Protein AF-X1GB72-F1 (afdb_monomer_lite)

Secondary structure (DSSP, 8-state):
-TTHHHHHHHHHHTTS-HHHHHHHHHHHHHHHHHHHHHHHHHHHHH-GGGB-SSSTT--PBPHHHHHHHHHHHHHHHTSS--GGGGGGTT--TTHHHHHIIIIIS-HHHHHHHHHHHHHHHHHHHHHHHTT-GGGGGTHHHHHHHHHHHHHHHTSSS--GGGGGGGHHHHHHHHHHHHHHHHHHHHHTT---TT-----TTHHHHHHHHHHHHHHHHHHHHHHHHHHHHHHHTTT--

Organism: NCBI:txid412755

Foldseek 3Di:
DLCLLVVLLVLVLVPDDPVCSVVSVVVSVVVNVVVVVVVVLVCLVVVVQQFDAPDSPRRHGDPVVVVVVVVVVCLQVPVDPDPVLVVLPPPALCNLLVCCDPPNQDPLLSVLLVVLLVVLVVVLVVCVVVVHSPNSVCVSLSVVLVVQSSVLSPGSRNHNVSSVVNVVSSNVSSVVSLVVQLVVLVVVPDDDPDDDDDDPPSPVVSVVSNVVSVVSVVVSVVVSVVSVVCVVCVPVD

Radius of gyration: 24.53 Å; chains: 1; bounding box: 61×62×72 Å

Sequence (237 aa):
MALVLPAAIAIRLTKFPSGERYQRGMQAFWYLVLAGVISAITFRILQPYAFSGPGFFGLKPNPQWLANIRELRAQSSGDVDFPPAMQWARRSVLFSGKNLVLWGLGLPLGILAGLGFLWAGWRMVVSVLQRTNEWQQHALLWGWTAAYFTWQSFSLNPSMRYQLPVYPALVIFAAWGLVALYDRVRSQSFPTFGEKSAGSEGSSSRSLARVLVVLVGVAVLAAAMAYAFGFTRIYDR

Structure (mmCIF, N/CA/C/O backbone):
data_AF-X1GB72-F1
#
_entry.id   AF-X1GB72-F1
#
loop_
_atom_site.group_PDB
_atom_site.id
_atom_site.type_symbol
_atom_site.label_atom_id
_atom_site.label_alt_id
_atom_site.label_comp_id
_atom_site.label_asym_id
_atom_site.label_entity_id
_atom_site.label_seq_id
_atom_site.pdbx_PDB_ins_code
_atom_site.Cartn_x
_atom_site.Cartn_y
_atom_site.Cartn_z
_atom_site.occupancy
_atom_site.B_iso_or_equiv
_atom_site.auth_seq_id
_atom_site.auth_comp_id
_atom_site.auth_asym_id
_atom_site.auth_atom_id
_atom_site.pdbx_PDB_model_num
ATOM 1 N N . MET A 1 1 ? 5.920 -10.995 -4.466 1.00 58.72 1 MET A N 1
ATOM 2 C CA . MET A 1 1 ? 4.491 -10.831 -4.827 1.00 58.72 1 MET A CA 1
ATOM 3 C C . MET A 1 1 ? 3.779 -12.128 -5.199 1.00 58.72 1 MET A C 1
ATOM 5 O O . MET A 1 1 ? 2.650 -12.294 -4.766 1.00 58.72 1 MET A O 1
ATOM 9 N N . ALA A 1 2 ? 4.412 -13.077 -5.902 1.00 66.62 2 ALA A N 1
ATOM 10 C CA . ALA A 1 2 ? 3.780 -14.361 -6.255 1.00 66.62 2 ALA A CA 1
ATOM 11 C C . ALA A 1 2 ? 3.245 -15.178 -5.053 1.00 66.62 2 ALA A C 1
ATOM 13 O O . ALA A 1 2 ? 2.305 -15.946 -5.200 1.00 66.62 2 ALA A O 1
ATOM 14 N N . LEU A 1 3 ? 3.801 -14.973 -3.853 1.00 72.44 3 LEU A N 1
ATOM 15 C CA . LEU A 1 3 ? 3.408 -15.682 -2.628 1.00 72.44 3 LEU A CA 1
ATOM 16 C C . LEU A 1 3 ? 2.147 -15.127 -1.946 1.00 72.44 3 LEU A C 1
ATOM 18 O O . LEU A 1 3 ? 1.609 -15.775 -1.053 1.00 72.44 3 LEU A O 1
ATOM 22 N N . VAL A 1 4 ? 1.647 -13.960 -2.363 1.00 77.19 4 VAL A N 1
ATOM 23 C CA . VAL A 1 4 ? 0.478 -13.321 -1.733 1.00 77.19 4 VAL A CA 1
ATOM 24 C C . VAL A 1 4 ? -0.783 -14.155 -1.943 1.00 77.19 4 VAL A C 1
ATOM 26 O O . VAL A 1 4 ? -1.568 -14.327 -1.018 1.00 77.19 4 VAL A O 1
ATOM 29 N N . LEU A 1 5 ? -0.962 -14.704 -3.145 1.00 77.69 5 LEU A N 1
ATOM 30 C CA . LEU A 1 5 ? -2.135 -15.496 -3.506 1.00 77.69 5 LEU A CA 1
ATOM 31 C C . LEU A 1 5 ? -2.156 -16.859 -2.769 1.00 77.69 5 LEU A C 1
ATOM 33 O O . LEU A 1 5 ? -3.173 -17.162 -2.142 1.00 77.69 5 LEU A O 1
ATOM 37 N N . PRO A 1 6 ? -1.049 -17.633 -2.710 1.00 80.81 6 PRO A N 1
ATOM 38 C CA . PRO A 1 6 ? -0.941 -18.785 -1.813 1.00 80.81 6 PRO A CA 1
ATOM 39 C C . PRO A 1 6 ? -1.167 -18.442 -0.336 1.00 80.81 6 PRO A C 1
ATOM 41 O O . PRO A 1 6 ? -1.901 -19.156 0.344 1.00 80.81 6 PRO A O 1
ATOM 44 N N . ALA A 1 7 ? -0.599 -17.338 0.162 1.00 81.81 7 ALA A N 1
ATOM 45 C CA . ALA A 1 7 ? -0.790 -16.909 1.548 1.00 81.81 7 ALA A CA 1
ATOM 46 C C . ALA A 1 7 ? -2.259 -16.558 1.846 1.00 81.81 7 ALA A C 1
ATOM 48 O O . ALA A 1 7 ? -2.797 -16.966 2.874 1.00 81.81 7 ALA A O 1
ATOM 49 N N . ALA A 1 8 ? -2.939 -15.869 0.926 1.00 83.31 8 ALA A N 1
ATOM 50 C CA . ALA A 1 8 ? -4.365 -15.564 1.028 1.00 83.31 8 ALA A CA 1
ATOM 51 C C . ALA A 1 8 ? -5.216 -16.835 1.107 1.00 83.31 8 ALA A C 1
ATOM 53 O O . ALA A 1 8 ? -6.130 -16.926 1.929 1.00 83.31 8 ALA A O 1
ATOM 54 N N . ILE A 1 9 ? -4.899 -17.829 0.276 1.00 83.62 9 ILE A N 1
ATOM 55 C CA . ILE A 1 9 ? -5.578 -19.126 0.277 1.00 83.62 9 ILE A CA 1
ATOM 56 C C . ILE A 1 9 ? -5.311 -19.866 1.585 1.00 83.62 9 ILE A C 1
ATOM 58 O O . ILE A 1 9 ? -6.259 -20.357 2.190 1.00 83.62 9 ILE A O 1
ATOM 62 N N . ALA A 1 10 ? -4.065 -19.893 2.063 1.00 83.69 10 ALA A N 1
ATOM 63 C CA . ALA A 1 10 ? -3.716 -20.528 3.329 1.00 83.69 10 ALA A CA 1
ATOM 64 C C . ALA A 1 10 ? -4.506 -19.916 4.496 1.00 83.69 10 ALA A C 1
ATOM 66 O O . ALA A 1 10 ? -5.158 -20.646 5.241 1.00 83.69 10 ALA A O 1
ATOM 67 N N . ILE A 1 11 ? -4.549 -18.581 4.594 1.00 83.38 11 ILE A N 1
ATOM 68 C CA . ILE A 1 11 ? -5.359 -17.877 5.602 1.00 83.38 11 ILE A CA 1
ATOM 69 C C . ILE A 1 11 ? -6.841 -18.231 5.434 1.00 83.38 11 ILE A C 1
ATOM 71 O O . ILE A 1 11 ? -7.514 -18.539 6.415 1.00 83.38 11 ILE A O 1
ATOM 75 N N . ARG A 1 12 ? -7.367 -18.253 4.204 1.00 84.25 12 ARG A N 1
ATOM 76 C CA . ARG A 1 12 ? -8.776 -18.585 3.944 1.00 84.25 12 ARG A CA 1
ATOM 77 C C . ARG A 1 12 ? -9.122 -20.022 4.343 1.00 84.25 12 ARG A C 1
ATOM 79 O O . ARG A 1 12 ? -10.205 -20.244 4.873 1.00 84.25 12 ARG A O 1
ATOM 86 N N . LEU A 1 13 ? -8.223 -20.981 4.131 1.00 84.44 13 LEU A N 1
ATOM 87 C CA . LEU A 1 13 ? -8.439 -22.383 4.497 1.00 84.44 13 LEU A CA 1
ATOM 88 C C . LEU A 1 13 ? -8.555 -22.580 6.015 1.00 84.44 13 LEU A C 1
ATOM 90 O O . LEU A 1 13 ? -9.287 -23.466 6.453 1.00 84.44 13 LEU A O 1
ATOM 94 N N . THR A 1 14 ? -7.923 -21.721 6.824 1.00 81.81 14 THR A N 1
ATOM 95 C CA . THR A 1 14 ? -8.069 -21.779 8.290 1.00 81.81 14 THR A CA 1
ATOM 96 C C . THR A 1 14 ? -9.487 -21.459 8.781 1.00 81.81 14 THR A C 1
ATOM 98 O O . THR A 1 14 ? -9.843 -21.883 9.878 1.00 81.81 14 THR A O 1
ATOM 101 N N . LYS A 1 15 ? -10.320 -20.785 7.968 1.00 82.12 15 LYS A N 1
ATOM 102 C CA . LYS A 1 15 ? -11.723 -20.464 8.297 1.00 82.12 15 LYS A CA 1
ATOM 103 C C . LYS A 1 15 ? -12.676 -21.654 8.178 1.00 82.12 15 LYS A C 1
ATOM 105 O O . LYS A 1 15 ? -13.776 -21.589 8.714 1.00 82.12 15 LYS A O 1
ATOM 110 N N . PHE A 1 16 ? -12.283 -22.719 7.478 1.00 82.94 16 PHE A N 1
ATOM 111 C CA . PHE A 1 16 ? -13.147 -23.877 7.251 1.00 82.94 16 PHE A CA 1
ATOM 112 C C . PHE A 1 16 ? -12.931 -24.982 8.304 1.00 82.94 16 PHE A C 1
ATOM 114 O O . PHE A 1 16 ? -11.796 -25.161 8.777 1.00 82.94 16 PHE A O 1
ATOM 121 N N . PRO A 1 17 ? -13.982 -25.756 8.649 1.00 83.31 17 PRO A N 1
ATOM 122 C CA . PRO A 1 17 ? -13.867 -26.969 9.462 1.00 83.31 17 PRO A CA 1
ATOM 123 C C . PRO A 1 17 ? -12.894 -27.979 8.842 1.00 83.31 17 PRO A C 1
ATOM 125 O O . PRO A 1 17 ? -12.778 -28.066 7.620 1.00 83.31 17 PRO A O 1
ATOM 128 N N . SER A 1 18 ? -12.199 -28.762 9.674 1.00 77.38 18 SER A N 1
ATOM 129 C CA . SER A 1 18 ? -11.131 -29.687 9.252 1.00 77.38 18 SER A CA 1
ATOM 130 C C . SER A 1 18 ? -11.547 -30.662 8.143 1.00 77.38 18 SER A C 1
ATOM 132 O O . SER A 1 18 ? -10.740 -30.918 7.251 1.00 77.38 18 SER A O 1
ATOM 134 N N . GLY A 1 19 ? -12.800 -31.131 8.143 1.00 81.25 19 GLY A N 1
ATOM 135 C CA . GLY A 1 19 ? -13.336 -32.045 7.126 1.00 81.25 19 GLY A CA 1
ATOM 136 C C . GLY A 1 19 ? -13.468 -31.446 5.717 1.00 81.25 19 GLY A C 1
ATOM 137 O O . GLY A 1 19 ? -13.316 -32.163 4.734 1.00 81.25 19 GLY A O 1
ATOM 138 N N . GLU A 1 20 ? -13.673 -30.131 5.586 1.00 86.62 20 GLU A N 1
ATOM 139 C CA . GLU A 1 20 ? -13.830 -29.463 4.280 1.00 86.62 20 GLU A CA 1
ATOM 140 C C . GLU A 1 20 ? -12.508 -28.935 3.703 1.00 86.62 20 GLU A C 1
ATOM 142 O O . GLU A 1 20 ? -12.413 -28.647 2.505 1.00 86.62 20 GLU A O 1
ATOM 147 N N . ARG A 1 21 ? -11.465 -28.802 4.534 1.00 86.38 21 ARG A N 1
ATOM 148 C CA . ARG A 1 21 ? -10.193 -28.166 4.141 1.00 86.38 21 ARG A CA 1
ATOM 149 C C . ARG A 1 21 ? -9.524 -28.854 2.962 1.00 86.38 21 ARG A C 1
ATOM 151 O O . ARG A 1 21 ? -8.962 -28.162 2.119 1.00 86.38 21 ARG A O 1
ATOM 158 N N . TYR A 1 22 ? -9.598 -30.182 2.885 1.00 85.25 22 TYR A N 1
ATOM 159 C CA . TYR A 1 22 ? -8.994 -30.936 1.788 1.00 85.25 22 TYR A CA 1
ATOM 160 C C . TYR A 1 22 ? -9.678 -30.629 0.449 1.00 85.25 22 TYR A C 1
ATOM 162 O O . TYR A 1 22 ? -9.014 -30.235 -0.508 1.00 85.25 22 TYR A O 1
ATOM 170 N N . GLN A 1 23 ? -11.011 -30.712 0.397 1.00 87.25 23 GLN A N 1
ATOM 171 C CA . GLN A 1 23 ? -11.776 -30.428 -0.822 1.00 87.25 23 GLN A CA 1
ATOM 172 C C . GLN A 1 23 ? -11.614 -28.967 -1.265 1.00 87.25 23 GLN A C 1
ATOM 174 O O . GLN A 1 23 ? -11.339 -28.695 -2.434 1.00 87.25 23 GLN A O 1
ATOM 179 N N . ARG A 1 24 ? -11.714 -28.015 -0.327 1.00 87.00 24 ARG A N 1
ATOM 180 C CA . ARG A 1 24 ? -11.506 -26.583 -0.606 1.00 87.00 24 ARG A CA 1
ATOM 181 C C . ARG A 1 24 ? -10.064 -26.276 -1.007 1.00 87.00 24 ARG A C 1
ATOM 183 O O . ARG A 1 24 ? -9.841 -25.425 -1.864 1.00 87.00 24 ARG A O 1
ATOM 190 N N . GLY A 1 25 ? -9.094 -26.970 -0.415 1.00 88.12 25 GLY A N 1
ATOM 191 C CA . GLY A 1 25 ? -7.681 -26.874 -0.771 1.00 88.12 25 GLY A CA 1
ATOM 192 C C . GLY A 1 25 ? -7.425 -27.351 -2.196 1.00 88.12 25 GLY A C 1
ATOM 193 O O . GLY A 1 25 ? -6.751 -26.659 -2.954 1.00 88.12 25 GLY A O 1
ATOM 194 N N . MET A 1 26 ? -8.044 -28.464 -2.595 1.00 88.19 26 MET A N 1
ATOM 195 C CA . MET A 1 26 ? -7.967 -28.978 -3.964 1.00 88.19 26 MET A CA 1
ATOM 196 C C . MET A 1 26 ? -8.605 -28.015 -4.976 1.00 88.19 26 MET A C 1
ATOM 198 O O . MET A 1 26 ? -8.018 -27.727 -6.016 1.00 88.19 26 MET A O 1
ATOM 202 N N . GLN A 1 27 ? -9.772 -27.446 -4.657 1.00 88.94 27 GLN A N 1
ATOM 203 C CA . GLN A 1 27 ? -10.386 -26.397 -5.484 1.00 88.94 27 GLN A CA 1
ATOM 204 C C . GLN A 1 27 ? -9.459 -25.182 -5.624 1.00 88.94 27 GLN A C 1
ATOM 206 O O . GLN A 1 27 ? -9.244 -24.680 -6.726 1.00 88.94 27 GLN A O 1
ATOM 211 N N . ALA A 1 28 ? -8.873 -24.725 -4.515 1.00 89.88 28 ALA A N 1
ATOM 212 C CA . ALA A 1 28 ? -7.955 -23.596 -4.517 1.00 89.88 28 ALA A CA 1
ATOM 213 C C . ALA A 1 28 ? -6.684 -23.877 -5.332 1.00 89.88 28 ALA A C 1
ATOM 215 O O . ALA A 1 28 ? -6.223 -22.992 -6.049 1.00 89.88 28 ALA A O 1
ATOM 216 N N . PHE A 1 29 ? -6.156 -25.102 -5.278 1.00 90.56 29 PHE A N 1
ATOM 217 C CA . PHE A 1 29 ? -5.040 -25.533 -6.116 1.00 90.56 29 PHE A CA 1
ATOM 218 C C . PHE A 1 29 ? -5.371 -25.394 -7.606 1.00 90.56 29 PHE A C 1
ATOM 220 O O . PHE A 1 29 ? -4.610 -24.770 -8.343 1.00 90.56 29 PHE A O 1
ATOM 227 N N . TRP A 1 30 ? -6.535 -25.876 -8.047 1.00 92.31 30 TRP A N 1
ATOM 228 C CA . TRP A 1 30 ? -6.936 -25.735 -9.448 1.00 92.31 30 TRP A CA 1
ATOM 229 C C . TRP A 1 30 ? -7.152 -24.279 -9.864 1.00 92.31 30 TRP A C 1
ATOM 231 O O . TRP A 1 30 ? -6.758 -23.902 -10.967 1.00 92.31 30 TRP A O 1
ATOM 241 N N . TYR A 1 31 ? -7.677 -23.428 -8.978 1.00 90.94 31 TYR A N 1
ATOM 242 C CA . TYR A 1 31 ? -7.739 -21.989 -9.242 1.00 90.94 31 TYR A CA 1
ATOM 243 C C . TYR A 1 31 ? -6.352 -21.339 -9.342 1.00 90.94 31 TYR A C 1
ATOM 245 O O . TYR A 1 31 ? -6.166 -20.454 -10.175 1.00 90.94 31 TYR A O 1
ATOM 253 N N . LEU A 1 32 ? -5.369 -21.779 -8.548 1.00 90.44 32 LEU A N 1
ATOM 254 C CA . LEU A 1 32 ? -3.979 -21.316 -8.656 1.00 90.44 32 LEU A CA 1
ATOM 255 C C . LEU A 1 32 ? -3.344 -21.733 -9.984 1.00 90.44 32 LEU A C 1
ATOM 257 O O . LEU A 1 32 ? -2.698 -20.910 -10.632 1.00 90.44 32 LEU A O 1
ATOM 261 N N . VAL A 1 33 ? -3.552 -22.984 -10.401 1.00 92.06 33 VAL A N 1
ATOM 262 C CA . VAL A 1 33 ? -3.079 -23.487 -11.698 1.00 92.06 33 VAL A CA 1
ATOM 263 C C . VAL A 1 33 ? -3.713 -22.686 -12.831 1.00 92.06 33 VAL A C 1
ATOM 265 O O . VAL A 1 33 ? -2.996 -22.169 -13.686 1.00 92.06 33 VAL A O 1
ATOM 268 N N . LEU A 1 34 ? -5.036 -22.504 -12.802 1.00 93.44 34 LEU A N 1
ATOM 269 C CA . LEU A 1 34 ? -5.757 -21.712 -13.796 1.00 93.44 34 LEU A CA 1
ATOM 270 C C . LEU A 1 34 ? -5.243 -20.266 -13.848 1.00 93.44 34 LEU A C 1
ATOM 272 O O . LEU A 1 34 ? -4.974 -19.753 -14.932 1.00 93.44 34 LEU A O 1
ATOM 276 N N . ALA A 1 35 ? -5.041 -19.625 -12.695 1.00 91.19 35 ALA A N 1
ATOM 277 C CA . ALA A 1 35 ? -4.474 -18.280 -12.623 1.00 91.19 35 ALA A CA 1
ATOM 278 C C . ALA A 1 35 ? -3.051 -18.219 -13.205 1.00 91.19 35 ALA A C 1
ATOM 280 O O . ALA A 1 35 ? -2.727 -17.275 -13.926 1.00 91.19 35 ALA A O 1
ATOM 281 N N . GLY A 1 36 ? -2.215 -19.230 -12.944 1.00 91.69 36 GLY A N 1
ATOM 282 C CA . GLY A 1 36 ? -0.875 -19.346 -13.520 1.00 91.69 36 GLY A CA 1
ATOM 283 C C . GLY A 1 36 ? -0.899 -19.483 -15.044 1.00 91.69 36 GLY A C 1
ATOM 284 O O . GLY A 1 36 ? -0.172 -18.769 -15.734 1.00 91.69 36 GLY A O 1
ATOM 285 N N . VAL A 1 37 ? -1.7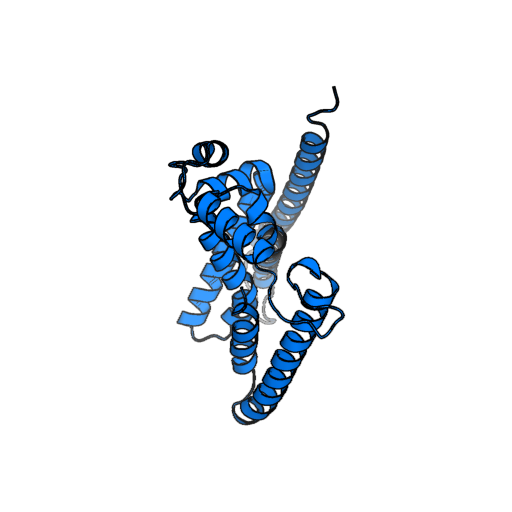86 -20.328 -15.576 1.00 94.69 37 VAL A N 1
ATOM 286 C CA . VAL A 1 37 ? -1.977 -20.506 -17.025 1.00 94.69 37 VAL A CA 1
ATOM 287 C C . VAL A 1 37 ? -2.462 -19.210 -17.675 1.00 94.69 37 VAL A C 1
ATOM 289 O O . VAL A 1 37 ? -1.867 -18.756 -18.651 1.00 94.69 37 VAL A O 1
ATOM 292 N N . ILE A 1 38 ? -3.489 -18.566 -17.111 1.00 95.50 38 ILE A N 1
ATOM 293 C CA . ILE A 1 38 ? -4.003 -17.285 -17.616 1.00 95.50 38 ILE A CA 1
ATOM 294 C C . ILE A 1 38 ? -2.911 -16.213 -17.572 1.00 95.50 38 ILE A C 1
ATOM 296 O O . ILE A 1 38 ? -2.759 -15.464 -18.536 1.00 95.50 38 ILE A O 1
ATOM 300 N N . SER A 1 39 ? -2.118 -16.152 -16.498 1.00 93.56 39 SER A N 1
ATOM 301 C CA . SER A 1 39 ? -1.007 -15.205 -16.377 1.00 93.56 39 SER A CA 1
ATOM 302 C C . SER A 1 39 ? 0.062 -15.447 -17.445 1.00 93.56 39 SER A C 1
ATOM 304 O O . SER A 1 39 ? 0.512 -14.486 -18.068 1.00 93.56 39 SER A O 1
ATOM 306 N N . ALA A 1 40 ? 0.410 -16.707 -17.724 1.00 93.06 40 ALA A N 1
ATOM 307 C CA . ALA A 1 40 ? 1.363 -17.063 -18.772 1.00 93.06 40 ALA A CA 1
ATOM 308 C C . ALA A 1 40 ? 0.848 -16.699 -20.175 1.00 93.06 40 ALA A C 1
ATOM 310 O O . ALA A 1 40 ? 1.588 -16.105 -20.959 1.00 93.06 40 ALA A O 1
ATOM 311 N N . ILE A 1 41 ? -0.424 -16.987 -20.475 1.00 94.81 41 ILE A N 1
ATOM 312 C CA . ILE A 1 41 ? -1.066 -16.606 -21.745 1.00 94.81 41 ILE A CA 1
ATOM 313 C C . ILE A 1 41 ? -1.103 -15.080 -21.885 1.00 94.81 41 ILE A C 1
ATOM 315 O O . ILE A 1 41 ? -0.698 -14.539 -22.912 1.00 94.81 41 ILE A O 1
ATOM 319 N N . THR A 1 42 ? -1.527 -14.379 -20.834 1.00 95.75 42 THR A N 1
ATOM 320 C CA . THR A 1 42 ? -1.580 -12.911 -20.803 1.00 95.75 42 THR A CA 1
ATOM 321 C C . THR A 1 42 ? -0.195 -12.310 -21.027 1.00 95.75 42 THR A C 1
ATOM 323 O O . THR A 1 42 ? -0.042 -11.431 -21.872 1.00 95.75 42 THR A O 1
ATOM 326 N N . PHE A 1 43 ? 0.833 -12.814 -20.336 1.00 94.56 43 PHE A N 1
ATOM 327 C CA . PHE A 1 43 ? 2.216 -12.380 -20.538 1.00 94.56 43 PHE A CA 1
ATOM 328 C C . PHE A 1 43 ? 2.671 -12.653 -21.972 1.00 94.56 43 PHE A C 1
ATOM 330 O O . PHE A 1 43 ? 3.241 -11.776 -22.615 1.00 94.56 43 PHE A O 1
ATOM 337 N N . ARG A 1 44 ? 2.358 -13.829 -22.524 1.00 93.06 44 ARG A N 1
ATOM 338 C CA . ARG A 1 44 ? 2.724 -14.172 -23.900 1.00 93.06 44 ARG A CA 1
ATOM 339 C C . ARG A 1 44 ? 2.112 -13.216 -24.926 1.00 93.06 44 ARG A C 1
ATOM 341 O O . ARG A 1 44 ? 2.794 -12.886 -25.897 1.00 93.06 44 ARG A O 1
ATOM 348 N N . ILE A 1 45 ? 0.867 -12.786 -24.724 1.00 93.69 45 ILE A N 1
ATOM 349 C CA . ILE A 1 45 ? 0.156 -11.866 -25.626 1.00 93.69 45 ILE A CA 1
ATOM 350 C C . ILE A 1 45 ? 0.652 -10.425 -25.449 1.00 93.69 45 ILE A C 1
ATOM 352 O O . ILE A 1 45 ? 0.933 -9.754 -26.438 1.00 93.69 45 ILE A O 1
ATOM 356 N N . LEU A 1 46 ? 0.784 -9.951 -24.206 1.00 95.81 46 LEU A N 1
ATOM 357 C CA . LEU A 1 46 ? 1.083 -8.546 -23.897 1.00 95.81 46 LEU A CA 1
ATOM 358 C C . LEU A 1 46 ? 2.586 -8.218 -23.836 1.00 95.81 46 LEU A C 1
ATOM 360 O O . LEU A 1 46 ? 2.957 -7.047 -23.770 1.00 95.81 46 LEU A O 1
ATOM 364 N N . GLN A 1 47 ? 3.465 -9.224 -23.836 1.00 93.25 47 GLN A N 1
ATOM 365 C CA . GLN A 1 47 ? 4.927 -9.069 -23.824 1.00 93.25 47 GLN A CA 1
ATOM 366 C C . GLN A 1 47 ? 5.591 -9.913 -24.930 1.00 93.25 47 GLN A C 1
ATOM 368 O O . GLN A 1 47 ? 6.458 -10.744 -24.647 1.00 93.25 47 GLN A O 1
ATOM 373 N N . PRO A 1 48 ? 5.223 -9.733 -26.214 1.00 91.88 48 PRO A N 1
ATOM 374 C CA . PRO A 1 48 ? 5.727 -10.583 -27.293 1.00 91.88 48 PRO A CA 1
ATOM 375 C C . PRO A 1 48 ? 7.246 -10.464 -27.490 1.00 91.88 48 PRO A C 1
ATOM 377 O O . PRO A 1 48 ? 7.893 -11.451 -27.820 1.00 91.88 48 PRO A O 1
ATOM 380 N N . TYR A 1 49 ? 7.830 -9.293 -27.220 1.00 91.06 49 TYR A N 1
ATOM 381 C CA . TYR A 1 49 ? 9.268 -9.022 -27.356 1.00 91.06 49 TYR A CA 1
ATOM 382 C C . TYR A 1 49 ? 10.152 -9.775 -26.353 1.00 91.06 49 TYR A C 1
ATOM 384 O O . TYR A 1 49 ? 11.369 -9.843 -26.539 1.00 91.06 49 TYR A O 1
ATOM 392 N N . ALA A 1 50 ? 9.563 -10.342 -25.294 1.00 93.75 50 ALA A N 1
ATOM 393 C CA . ALA A 1 50 ? 10.279 -11.199 -24.354 1.00 93.75 50 ALA A CA 1
ATOM 394 C C . ALA A 1 50 ? 10.681 -12.542 -24.987 1.00 93.75 50 ALA A C 1
ATOM 396 O O . ALA A 1 50 ? 11.486 -13.275 -24.410 1.00 93.75 50 ALA A O 1
ATOM 397 N N . PHE A 1 51 ? 10.163 -12.853 -26.178 1.00 95.75 51 PHE A N 1
ATOM 398 C CA . PHE A 1 51 ? 10.378 -14.103 -26.893 1.00 95.75 51 PHE A CA 1
ATOM 399 C C . PHE A 1 51 ? 11.012 -13.854 -28.267 1.00 95.75 51 PHE A C 1
ATOM 401 O O . PHE A 1 51 ? 10.742 -12.848 -28.916 1.00 95.75 51 PHE A O 1
ATOM 408 N N . SER A 1 52 ? 11.885 -14.766 -28.697 1.00 89.75 52 SER A N 1
ATOM 409 C CA . SER A 1 52 ? 12.628 -14.684 -29.968 1.00 89.75 52 SER A CA 1
ATOM 410 C C . SER A 1 52 ? 12.140 -15.662 -31.042 1.00 89.75 52 SER A C 1
ATOM 412 O O . SER A 1 52 ? 12.588 -15.579 -32.182 1.00 89.75 52 SER A O 1
ATOM 414 N N . GLY A 1 53 ? 11.259 -16.608 -30.701 1.00 81.12 53 GLY A N 1
ATOM 415 C CA . GLY A 1 53 ? 10.738 -17.584 -31.660 1.00 81.12 53 GLY A CA 1
ATOM 416 C C . GLY A 1 53 ? 9.566 -17.035 -32.491 1.00 81.12 53 GLY A C 1
ATOM 417 O O . GLY A 1 53 ? 8.804 -16.206 -31.989 1.00 81.12 53 GLY A O 1
ATOM 418 N N . PRO A 1 54 ? 9.380 -17.501 -33.741 1.00 85.06 54 PRO A N 1
ATOM 419 C CA . PRO A 1 54 ? 8.253 -17.089 -34.570 1.00 85.06 54 PRO A CA 1
ATOM 420 C C . PRO A 1 54 ? 6.926 -17.620 -34.011 1.00 85.06 54 PRO A C 1
ATOM 422 O O . PRO A 1 54 ? 6.855 -18.716 -33.453 1.00 85.06 54 PRO A O 1
ATOM 425 N N . GLY A 1 55 ? 5.854 -16.848 -34.203 1.00 85.56 55 GLY A N 1
ATOM 426 C CA . GLY A 1 55 ? 4.497 -17.238 -33.813 1.00 85.56 55 GLY A CA 1
ATOM 427 C C . GLY A 1 55 ? 4.295 -17.409 -32.300 1.00 85.56 55 GLY A C 1
ATOM 428 O O . GLY A 1 55 ? 5.192 -17.195 -31.487 1.00 85.56 55 GLY A O 1
ATOM 429 N N . PHE A 1 56 ? 3.082 -17.794 -31.894 1.00 89.19 56 PHE A N 1
ATOM 430 C CA . PHE A 1 56 ? 2.695 -17.876 -30.477 1.00 89.19 56 PHE A CA 1
ATOM 431 C C . PHE A 1 56 ? 3.516 -18.905 -29.676 1.00 89.19 56 PHE A C 1
ATOM 433 O O . PHE A 1 56 ? 3.903 -18.637 -28.541 1.00 89.19 56 PHE A O 1
ATOM 440 N N . PHE A 1 57 ? 3.859 -20.044 -30.280 1.00 90.81 57 PHE A N 1
ATOM 441 C CA . PHE A 1 57 ? 4.544 -21.156 -29.606 1.00 90.81 57 PHE A CA 1
ATOM 442 C C . PHE A 1 57 ? 6.073 -21.018 -29.529 1.00 90.81 57 PHE A C 1
ATOM 444 O O . PHE A 1 57 ? 6.740 -21.858 -28.928 1.00 90.81 57 PHE A O 1
ATOM 451 N N . GLY A 1 58 ? 6.648 -19.951 -30.089 1.00 89.50 58 GLY A N 1
ATOM 452 C CA . GLY A 1 58 ? 8.075 -19.651 -30.007 1.00 89.50 58 GLY A CA 1
ATOM 453 C C . GLY A 1 58 ? 8.526 -19.179 -28.619 1.00 89.50 58 GLY A C 1
ATOM 454 O O . GLY A 1 58 ? 8.928 -18.031 -28.469 1.00 89.50 58 GLY A O 1
ATOM 455 N N . LEU A 1 59 ? 8.489 -20.044 -27.601 1.00 89.62 59 LEU A N 1
ATOM 456 C CA . LEU A 1 59 ? 8.719 -19.694 -26.185 1.00 89.62 59 LEU A CA 1
ATOM 457 C C . LEU A 1 59 ? 10.190 -19.445 -25.793 1.00 89.62 59 LEU A C 1
ATOM 459 O O . LEU A 1 59 ? 10.490 -19.262 -24.614 1.00 89.62 59 LEU A O 1
ATOM 463 N N . LYS A 1 60 ? 11.122 -19.419 -26.752 1.00 93.44 60 LYS A N 1
ATOM 464 C CA . LYS A 1 60 ? 12.537 -19.135 -26.482 1.00 93.44 60 LYS A CA 1
ATOM 465 C C . LYS A 1 60 ? 12.688 -17.687 -25.989 1.00 93.44 60 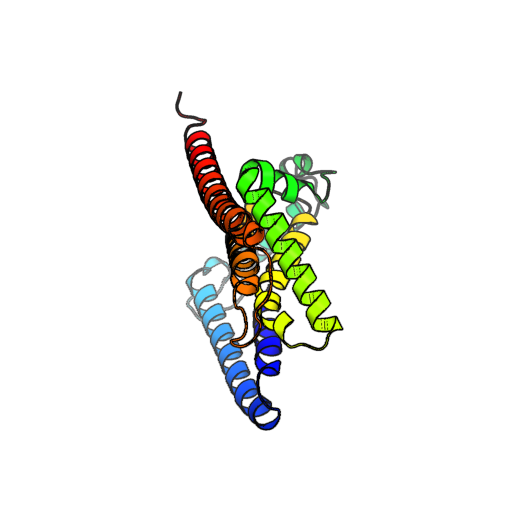LYS A C 1
ATOM 467 O O . LYS A 1 60 ? 12.363 -16.779 -26.760 1.00 93.44 60 LYS A O 1
ATOM 472 N N . PRO A 1 61 ? 13.216 -17.436 -24.774 1.00 93.06 61 PRO A N 1
ATOM 473 C CA . PRO A 1 61 ? 13.438 -16.076 -24.292 1.00 93.06 61 PRO A CA 1
ATOM 474 C C . PRO A 1 61 ? 14.323 -15.280 -25.254 1.00 93.06 61 PRO A C 1
ATOM 476 O O . PRO A 1 61 ? 15.302 -15.809 -25.784 1.00 93.06 61 PRO A O 1
ATOM 479 N N . ASN A 1 62 ? 13.983 -14.017 -25.488 1.00 95.31 62 ASN A N 1
ATOM 480 C CA . ASN A 1 62 ? 14.795 -13.111 -26.288 1.00 95.31 62 ASN A CA 1
ATOM 481 C C . ASN A 1 62 ? 16.072 -12.732 -25.506 1.00 95.31 62 ASN A C 1
ATOM 483 O O . ASN A 1 62 ? 15.961 -12.132 -24.431 1.00 95.31 62 ASN A O 1
ATOM 487 N N . PRO A 1 63 ? 17.281 -13.045 -26.016 1.00 95.50 63 PRO A N 1
ATOM 488 C CA . PRO A 1 63 ? 18.532 -12.717 -25.334 1.00 95.50 63 PRO A CA 1
ATOM 489 C C . PRO A 1 63 ? 18.705 -11.220 -25.062 1.00 95.50 63 PRO A C 1
ATOM 491 O O . PRO A 1 63 ? 19.197 -10.857 -23.997 1.00 95.50 63 PRO A O 1
ATOM 494 N N . GLN A 1 64 ? 18.257 -10.355 -25.979 1.00 95.00 64 GLN A N 1
ATOM 495 C CA . GLN A 1 64 ? 18.339 -8.904 -25.810 1.00 95.00 64 GLN A CA 1
ATOM 496 C C . GLN A 1 64 ? 17.408 -8.426 -24.696 1.00 95.00 64 GLN A C 1
ATOM 498 O O . GLN A 1 64 ? 17.812 -7.648 -23.838 1.00 95.00 64 GLN A O 1
ATOM 503 N N . TRP A 1 65 ? 16.178 -8.940 -24.653 1.00 95.19 65 TRP A N 1
ATOM 504 C CA . TRP A 1 65 ? 15.258 -8.644 -23.557 1.00 95.19 65 TRP A CA 1
ATOM 505 C C . TRP A 1 65 ? 15.853 -9.063 -22.208 1.00 95.19 65 TRP A C 1
ATOM 507 O O . TRP A 1 65 ? 15.841 -8.287 -21.255 1.00 95.19 65 TRP A O 1
ATOM 517 N N . LEU A 1 66 ? 16.435 -10.262 -22.137 1.00 95.62 66 LEU A N 1
ATOM 518 C CA . LEU A 1 66 ? 17.072 -10.749 -20.917 1.00 95.62 66 LEU A CA 1
ATOM 519 C C . LEU A 1 66 ? 18.280 -9.889 -20.513 1.00 95.62 66 LEU A C 1
ATOM 521 O O . LEU A 1 66 ? 18.457 -9.626 -19.323 1.00 95.62 66 LEU A O 1
ATOM 525 N N . ALA A 1 67 ? 19.088 -9.442 -21.478 1.00 95.94 67 ALA A N 1
ATOM 526 C CA . ALA A 1 67 ? 20.197 -8.522 -21.241 1.00 95.94 67 ALA A CA 1
ATOM 527 C C . ALA A 1 67 ? 19.701 -7.185 -20.668 1.00 95.94 67 ALA A C 1
ATOM 529 O O . ALA A 1 67 ? 20.175 -6.777 -19.610 1.00 95.94 67 ALA A O 1
ATOM 530 N N . ASN A 1 68 ? 18.669 -6.587 -21.267 1.00 94.50 68 ASN A N 1
ATOM 531 C CA . ASN A 1 68 ? 18.073 -5.337 -20.788 1.00 94.50 68 ASN A CA 1
ATOM 532 C C . ASN A 1 68 ? 17.534 -5.474 -19.353 1.00 94.50 68 ASN A C 1
ATOM 534 O O . ASN A 1 68 ? 17.753 -4.605 -18.514 1.00 94.50 68 ASN A O 1
ATOM 538 N N . ILE A 1 69 ? 16.860 -6.585 -19.027 1.00 93.94 69 ILE A N 1
ATOM 539 C CA . ILE A 1 69 ? 16.364 -6.835 -17.662 1.00 93.94 69 ILE A CA 1
ATOM 540 C C . ILE A 1 69 ? 17.518 -6.975 -16.656 1.00 93.94 69 ILE A C 1
ATOM 542 O O . ILE A 1 69 ? 17.397 -6.519 -15.515 1.00 93.94 69 ILE A O 1
ATOM 546 N N . ARG A 1 70 ? 18.636 -7.598 -17.050 1.00 93.19 70 ARG A N 1
ATOM 547 C CA . ARG A 1 70 ? 19.837 -7.695 -16.201 1.00 93.19 70 ARG A CA 1
ATOM 548 C C . ARG A 1 70 ? 20.478 -6.329 -15.985 1.00 93.19 70 ARG A C 1
ATOM 550 O O . ARG A 1 70 ? 20.827 -6.014 -14.852 1.00 93.19 70 ARG A O 1
ATOM 557 N N . GLU A 1 71 ? 20.573 -5.520 -17.032 1.00 91.75 71 GLU A N 1
ATOM 558 C CA . GLU A 1 71 ? 21.115 -4.166 -16.957 1.00 91.75 71 GLU A CA 1
ATOM 559 C C . GLU A 1 71 ? 20.266 -3.267 -16.045 1.00 91.75 71 GLU A C 1
ATOM 561 O O . GLU A 1 71 ? 20.793 -2.662 -15.115 1.00 91.75 71 GLU A O 1
ATOM 566 N N . LEU A 1 72 ? 18.939 -3.265 -16.215 1.00 89.62 72 LEU A N 1
ATOM 567 C CA . LEU A 1 72 ? 18.016 -2.512 -15.353 1.00 89.62 72 LEU A CA 1
ATOM 568 C C . LEU A 1 72 ? 18.121 -2.919 -13.879 1.00 89.62 72 LEU A C 1
ATOM 570 O O . LEU A 1 72 ? 18.008 -2.079 -12.979 1.00 89.62 72 LEU A O 1
ATOM 574 N N . ARG A 1 73 ? 18.339 -4.214 -13.620 1.00 88.50 73 ARG A N 1
ATOM 575 C CA . ARG A 1 73 ? 18.583 -4.714 -12.265 1.00 88.50 73 ARG A CA 1
ATOM 576 C C . ARG A 1 73 ? 19.892 -4.160 -11.706 1.00 88.50 73 ARG A C 1
ATOM 578 O O . ARG A 1 73 ? 19.873 -3.697 -10.572 1.00 88.50 73 ARG A O 1
ATOM 585 N N . ALA A 1 74 ? 20.975 -4.178 -12.482 1.00 88.25 74 ALA A N 1
ATOM 586 C CA . ALA A 1 74 ? 22.281 -3.668 -12.061 1.00 88.25 74 ALA A CA 1
ATOM 587 C C . ALA A 1 74 ? 22.254 -2.150 -11.794 1.00 88.25 74 ALA A C 1
ATOM 589 O O . ALA A 1 74 ? 22.747 -1.683 -10.772 1.00 88.25 74 ALA A O 1
ATOM 590 N N . GLN A 1 75 ? 21.565 -1.377 -12.639 1.00 86.62 75 GLN A N 1
ATOM 591 C CA . GLN A 1 75 ? 21.352 0.062 -12.418 1.00 86.62 75 GLN A CA 1
ATOM 592 C C . GLN A 1 75 ? 20.542 0.360 -11.140 1.00 86.62 75 GLN A C 1
ATOM 594 O O . GLN A 1 75 ? 20.647 1.445 -10.572 1.00 86.62 75 GLN A O 1
ATOM 599 N N . SER A 1 76 ? 19.724 -0.595 -10.680 1.00 81.56 76 SER A N 1
ATOM 600 C CA . SER A 1 76 ? 18.919 -0.471 -9.456 1.00 81.56 76 SER A CA 1
ATOM 601 C C . SER A 1 76 ? 19.569 -1.103 -8.218 1.00 81.56 76 SER A C 1
ATOM 603 O O . SER A 1 76 ? 19.057 -0.896 -7.118 1.00 81.56 76 SER A O 1
ATOM 605 N N . SER A 1 77 ? 20.649 -1.884 -8.370 1.00 79.19 77 SER A N 1
ATOM 606 C CA . SER A 1 77 ? 21.320 -2.591 -7.266 1.00 79.19 77 SER A CA 1
ATOM 607 C C . SER A 1 77 ? 22.407 -1.767 -6.580 1.00 79.19 77 SER A C 1
ATOM 609 O O . SER A 1 77 ? 22.894 -2.172 -5.532 1.00 79.19 77 SER A O 1
ATOM 611 N N . GLY A 1 78 ? 22.763 -0.604 -7.134 1.00 76.62 78 GLY A N 1
ATOM 612 C CA . GLY A 1 78 ? 23.820 0.255 -6.594 1.00 76.62 78 GLY A CA 1
ATOM 613 C C . GLY A 1 78 ? 25.241 -0.242 -6.879 1.00 76.62 78 GLY A C 1
ATOM 614 O O . GLY A 1 78 ? 26.184 0.435 -6.489 1.00 76.62 78 GLY A O 1
ATOM 615 N N . ASP A 1 79 ? 25.393 -1.371 -7.582 1.00 80.50 79 ASP A N 1
ATOM 616 C CA . ASP A 1 79 ? 26.694 -1.955 -7.951 1.00 80.50 79 ASP A CA 1
ATOM 617 C C . ASP A 1 79 ? 27.305 -1.322 -9.211 1.00 80.50 79 ASP A C 1
ATOM 619 O O . ASP A 1 79 ? 28.424 -1.645 -9.604 1.00 80.50 79 ASP A O 1
ATOM 623 N N . VAL A 1 80 ? 26.549 -0.453 -9.884 1.00 83.50 80 VAL A N 1
ATOM 624 C CA . VAL A 1 80 ? 26.965 0.248 -11.098 1.00 83.50 80 VAL A CA 1
ATOM 625 C C . VAL A 1 80 ? 26.838 1.744 -10.867 1.00 83.50 80 VAL A C 1
ATOM 627 O O . VAL A 1 80 ? 25.824 2.215 -10.343 1.00 83.50 80 VAL A O 1
ATOM 630 N N . ASP A 1 81 ? 27.841 2.496 -11.320 1.00 82.50 81 ASP A N 1
ATOM 631 C CA . ASP A 1 81 ? 27.805 3.954 -11.337 1.00 82.50 81 ASP A CA 1
ATOM 632 C C . ASP A 1 81 ? 26.742 4.445 -12.323 1.00 82.50 81 ASP A C 1
ATOM 634 O O . ASP A 1 81 ? 26.973 4.621 -13.519 1.00 82.50 81 ASP A O 1
ATOM 638 N N . PHE A 1 82 ? 25.539 4.665 -11.799 1.00 85.38 82 PHE A N 1
ATOM 639 C CA . PHE A 1 82 ? 24.422 5.229 -12.538 1.00 85.38 82 PHE A CA 1
ATOM 640 C C . PHE A 1 82 ? 24.079 6.607 -11.953 1.00 85.38 82 PHE A C 1
ATOM 642 O O . PHE A 1 82 ? 23.400 6.681 -10.924 1.00 85.38 82 PHE A O 1
ATOM 649 N N . PRO A 1 83 ? 24.522 7.720 -12.578 1.00 85.56 83 PRO A N 1
ATOM 650 C CA . PRO A 1 83 ? 24.359 9.070 -12.031 1.00 85.56 83 PRO A CA 1
ATOM 651 C C . PRO A 1 83 ? 22.931 9.419 -11.573 1.00 85.56 83 PRO A C 1
ATOM 653 O O . PRO A 1 83 ? 22.787 9.991 -10.490 1.00 85.56 83 PRO A O 1
ATOM 656 N N . PRO A 1 84 ? 21.853 9.022 -12.286 1.00 84.31 84 PRO A N 1
ATOM 657 C CA . PRO A 1 84 ? 20.493 9.267 -11.814 1.00 84.31 84 PRO A CA 1
ATOM 658 C C . PRO A 1 84 ? 20.161 8.581 -10.483 1.00 84.31 84 PRO A C 1
ATOM 660 O O . PRO A 1 84 ? 19.341 9.109 -9.736 1.00 84.31 84 PRO A O 1
ATOM 663 N N . ALA A 1 85 ? 20.777 7.438 -10.159 1.00 84.12 85 ALA A N 1
ATOM 664 C CA . ALA A 1 85 ? 20.542 6.732 -8.899 1.00 84.12 85 ALA A CA 1
ATOM 665 C C . ALA A 1 85 ? 21.200 7.412 -7.688 1.00 84.12 85 ALA A C 1
ATOM 667 O O . ALA A 1 85 ? 20.706 7.282 -6.565 1.00 84.12 85 ALA A O 1
ATOM 668 N N . MET A 1 86 ? 22.258 8.203 -7.904 1.00 84.94 86 MET A N 1
ATOM 669 C CA . MET A 1 86 ? 23.017 8.840 -6.820 1.00 84.94 86 MET A CA 1
ATOM 670 C C . MET A 1 86 ? 22.169 9.793 -5.962 1.00 84.94 86 MET A C 1
ATOM 672 O O . MET A 1 86 ? 22.451 9.969 -4.780 1.00 84.94 86 MET A O 1
ATOM 676 N N . GLN A 1 87 ? 21.081 10.358 -6.499 1.00 86.69 87 GLN A N 1
ATOM 677 C CA . GLN A 1 87 ? 20.170 11.241 -5.748 1.00 86.69 87 GLN A CA 1
ATOM 678 C C . GLN A 1 87 ? 19.481 10.553 -4.548 1.00 86.69 87 GLN A C 1
ATOM 680 O O . GLN A 1 87 ? 19.017 11.219 -3.607 1.00 86.69 87 GLN A O 1
ATOM 685 N N . TRP A 1 88 ? 19.402 9.218 -4.590 1.00 86.75 88 TRP A N 1
ATOM 686 C CA . TRP A 1 88 ? 18.846 8.379 -3.531 1.00 86.75 88 TRP A CA 1
ATOM 687 C C . TRP A 1 88 ? 19.915 7.725 -2.655 1.00 86.75 88 TRP A C 1
ATOM 689 O O . TRP A 1 88 ? 19.572 7.082 -1.659 1.00 86.75 88 TRP A O 1
ATOM 699 N N . ALA A 1 89 ? 21.199 7.931 -2.960 1.00 82.94 89 ALA A N 1
ATOM 700 C CA . ALA A 1 89 ? 22.278 7.445 -2.118 1.00 82.94 89 ALA A CA 1
ATOM 701 C C . ALA A 1 89 ? 22.121 7.998 -0.690 1.00 82.94 89 ALA A C 1
ATOM 703 O O . ALA A 1 89 ? 21.846 9.184 -0.487 1.00 82.94 89 ALA A O 1
ATOM 704 N N . ARG A 1 90 ? 22.284 7.122 0.310 1.00 85.31 90 ARG A N 1
ATOM 705 C CA . ARG A 1 90 ? 22.195 7.445 1.750 1.00 85.31 90 ARG A CA 1
ATOM 706 C C . ARG A 1 90 ? 20.845 8.010 2.215 1.00 85.31 90 ARG A C 1
ATOM 708 O O . ARG A 1 90 ? 20.767 8.610 3.290 1.00 85.31 90 ARG A O 1
ATOM 715 N N . ARG A 1 91 ? 19.761 7.839 1.452 1.00 88.88 91 ARG A N 1
ATOM 716 C CA . ARG A 1 91 ? 18.423 8.180 1.956 1.00 88.88 91 ARG A CA 1
ATOM 717 C C . ARG A 1 91 ? 18.033 7.223 3.081 1.00 88.88 91 ARG A C 1
ATOM 719 O O . ARG A 1 91 ? 18.305 6.031 3.027 1.00 88.88 91 ARG A O 1
ATOM 726 N N . SER A 1 92 ? 17.387 7.770 4.108 1.00 90.06 92 SER A N 1
ATOM 727 C CA . SER A 1 92 ? 16.826 6.973 5.200 1.00 90.06 92 SER A CA 1
ATOM 728 C C . SER A 1 92 ? 15.777 5.997 4.667 1.00 90.06 92 SER A C 1
ATOM 730 O O . SER A 1 92 ? 15.026 6.334 3.754 1.00 90.06 92 SER A O 1
ATOM 732 N N . VAL A 1 93 ? 15.636 4.843 5.317 1.00 88.75 93 VAL A N 1
ATOM 733 C CA . VAL A 1 93 ? 14.539 3.890 5.073 1.00 88.75 93 VAL A CA 1
ATOM 734 C C . VAL A 1 93 ? 13.156 4.533 5.252 1.00 88.75 93 VAL A C 1
ATOM 736 O O . VAL A 1 93 ? 12.181 4.121 4.635 1.00 88.75 93 VAL A O 1
ATOM 739 N N . LEU A 1 94 ? 13.061 5.61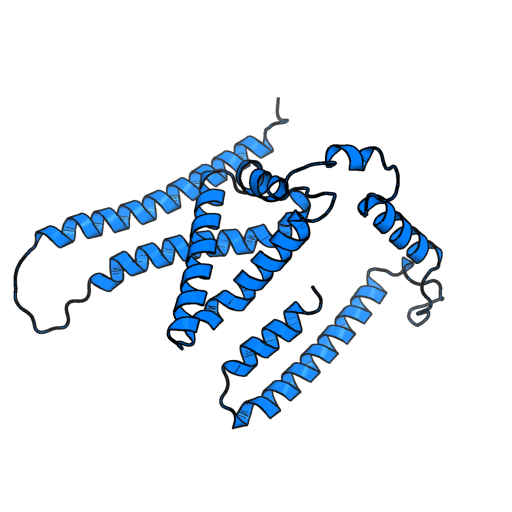2 6.038 1.00 90.50 94 LEU A N 1
ATOM 740 C CA . LEU A 1 94 ? 11.823 6.370 6.228 1.00 90.50 94 LEU A CA 1
ATOM 741 C C . LEU A 1 94 ? 11.544 7.368 5.098 1.00 90.50 94 LEU A C 1
ATOM 743 O O . LEU A 1 94 ? 10.483 7.990 5.088 1.00 90.50 94 LEU A O 1
ATOM 747 N N . PHE A 1 95 ? 12.462 7.547 4.144 1.00 92.38 95 PHE A N 1
ATOM 748 C CA . PHE A 1 95 ? 12.324 8.530 3.070 1.00 92.38 95 PHE A CA 1
ATOM 749 C C . PHE A 1 95 ? 11.057 8.291 2.246 1.00 92.38 95 PHE A C 1
ATOM 751 O O . PHE A 1 95 ? 10.288 9.224 2.009 1.00 92.38 95 PHE A O 1
ATOM 758 N N . SER A 1 96 ? 10.792 7.039 1.869 1.00 91.25 96 SER A N 1
ATOM 759 C CA . SER A 1 96 ? 9.588 6.692 1.115 1.00 91.25 96 SER A CA 1
ATOM 760 C C . SER A 1 96 ? 8.310 6.980 1.911 1.00 91.25 96 SER A C 1
ATOM 762 O O . SER A 1 96 ? 7.354 7.514 1.353 1.00 91.25 96 SER A O 1
ATOM 764 N N . GLY A 1 97 ? 8.299 6.666 3.211 1.00 91.75 97 GLY A N 1
ATOM 765 C CA . GLY A 1 97 ? 7.162 6.923 4.100 1.00 91.75 97 GLY A CA 1
ATOM 766 C C . GLY A 1 97 ? 6.909 8.409 4.329 1.00 91.75 97 GLY A C 1
ATOM 767 O O . GLY A 1 97 ? 5.774 8.869 4.219 1.00 91.75 97 GLY A O 1
ATOM 768 N N . LYS A 1 98 ? 7.975 9.183 4.563 1.00 94.25 98 LYS A N 1
ATOM 769 C CA . LYS A 1 98 ? 7.904 10.641 4.703 1.00 94.25 98 LYS A CA 1
ATOM 770 C C . LYS A 1 98 ? 7.272 11.278 3.467 1.00 94.25 98 LYS A C 1
ATOM 772 O O . LYS A 1 98 ? 6.369 12.095 3.607 1.00 94.25 98 LYS A O 1
ATOM 777 N N . ASN A 1 99 ? 7.717 10.898 2.267 1.00 93.69 99 ASN A N 1
ATOM 778 C CA . ASN A 1 99 ? 7.151 11.446 1.035 1.00 93.69 99 ASN A CA 1
ATOM 779 C C . ASN A 1 99 ? 5.708 10.985 0.808 1.00 93.69 99 ASN A C 1
ATOM 781 O O . ASN A 1 99 ? 4.883 11.797 0.415 1.00 93.69 99 ASN A O 1
ATOM 785 N N . LEU A 1 100 ? 5.376 9.731 1.127 1.00 94.12 100 LEU A N 1
ATOM 786 C CA . LEU A 1 100 ? 4.002 9.236 1.037 1.00 94.12 100 LEU A CA 1
ATOM 787 C C . LEU A 1 100 ? 3.032 10.060 1.895 1.00 94.12 100 LEU A C 1
ATOM 789 O O . LEU A 1 100 ? 1.942 10.380 1.432 1.00 94.12 100 LEU A O 1
ATOM 793 N N . VAL A 1 101 ? 3.420 10.430 3.118 1.00 93.88 101 VAL A N 1
ATOM 794 C CA . VAL A 1 101 ? 2.565 11.232 4.010 1.00 93.88 101 VAL A CA 1
ATOM 795 C C . VAL A 1 101 ? 2.555 12.706 3.608 1.00 93.88 101 VAL A C 1
ATOM 797 O O . VAL A 1 101 ? 1.490 13.309 3.554 1.00 93.88 101 VAL A O 1
ATOM 800 N N . LEU A 1 102 ? 3.715 13.300 3.318 1.00 92.19 102 LEU A N 1
ATOM 801 C CA . LEU A 1 102 ? 3.804 14.736 3.029 1.00 92.19 102 LEU A CA 1
ATOM 802 C C . LEU A 1 102 ? 3.293 15.103 1.636 1.00 92.19 102 LEU A C 1
ATOM 804 O O . LEU A 1 102 ? 2.592 16.099 1.490 1.00 92.19 102 LEU A O 1
ATOM 808 N N . TRP A 1 103 ? 3.663 14.310 0.631 1.00 90.31 103 TRP A N 1
ATOM 809 C CA . TRP A 1 103 ? 3.472 14.637 -0.784 1.00 90.31 103 TRP A CA 1
ATOM 810 C C . TRP A 1 103 ? 2.488 13.717 -1.505 1.00 90.31 103 TRP A C 1
ATOM 812 O O . TRP A 1 103 ? 2.037 14.029 -2.600 1.00 90.31 103 TRP A O 1
ATOM 822 N N . GLY A 1 104 ? 2.176 12.564 -0.915 1.00 91.62 104 GLY A N 1
ATOM 823 C CA . GLY A 1 104 ? 1.263 11.587 -1.494 1.00 91.62 104 GLY A CA 1
ATOM 824 C C . GLY A 1 104 ? -0.167 11.748 -1.022 1.00 91.62 104 GLY A C 1
ATOM 825 O O . GLY A 1 104 ? -1.015 12.272 -1.732 1.00 91.62 104 GLY A O 1
ATOM 826 N N . LEU A 1 105 ? -0.440 11.241 0.177 1.00 91.75 105 LEU A N 1
ATOM 827 C CA . LEU A 1 105 ? -1.763 11.297 0.798 1.00 91.75 105 LEU A CA 1
ATOM 828 C C . LEU A 1 105 ? -2.082 12.691 1.360 1.00 91.75 105 LEU A C 1
ATOM 830 O O . LEU A 1 105 ? -3.247 13.006 1.589 1.00 91.75 105 LEU A O 1
ATOM 834 N N . GLY A 1 106 ? -1.056 13.508 1.602 1.00 91.75 106 GLY A N 1
ATOM 835 C CA . GLY A 1 106 ? -1.161 14.737 2.379 1.00 91.75 106 GLY A CA 1
ATOM 836 C C . GLY A 1 106 ? -1.234 14.457 3.884 1.00 91.75 106 GLY A C 1
ATOM 837 O O . GLY A 1 106 ? -1.564 13.355 4.327 1.00 91.75 106 GLY A O 1
ATOM 838 N N . LEU A 1 107 ? -0.922 15.473 4.695 1.00 92.00 107 LEU A N 1
ATOM 839 C CA . LEU A 1 107 ? -0.794 15.323 6.149 1.00 92.00 107 LEU A CA 1
ATOM 840 C C . LEU A 1 107 ? -2.047 14.737 6.832 1.00 92.00 107 LEU A C 1
ATOM 842 O O . LEU A 1 107 ? -1.893 13.754 7.559 1.00 92.00 107 LEU A O 1
ATOM 846 N N . PRO A 1 108 ? -3.275 15.255 6.614 1.00 93.44 108 PRO A N 1
ATOM 847 C CA . PRO A 1 108 ? -4.441 14.798 7.375 1.00 93.44 108 PRO A CA 1
ATOM 848 C C . PRO A 1 108 ? -4.787 13.335 7.085 1.00 93.44 108 PRO A C 1
ATOM 850 O O . PRO A 1 108 ? -4.961 12.532 8.001 1.00 93.44 108 PRO A O 1
ATOM 853 N N . LEU A 1 109 ? -4.828 12.972 5.801 1.00 94.56 109 LEU A N 1
ATOM 854 C CA . LEU A 1 109 ? -5.153 11.618 5.366 1.00 94.56 109 LEU A CA 1
ATOM 855 C C . LEU A 1 109 ? -4.005 10.644 5.645 1.00 94.56 109 LEU A C 1
ATOM 857 O O . LEU A 1 109 ? -4.257 9.518 6.061 1.00 94.56 109 LEU A O 1
ATOM 861 N N . GLY A 1 110 ? -2.752 11.069 5.468 1.00 94.56 110 GLY A N 1
ATOM 862 C CA . GLY A 1 110 ? -1.576 10.250 5.750 1.00 94.56 110 GLY A CA 1
ATOM 863 C C . GLY A 1 110 ? -1.443 9.895 7.232 1.00 94.56 110 GLY A C 1
ATOM 864 O O . GLY A 1 110 ? -1.171 8.737 7.556 1.00 94.56 110 GLY A O 1
ATOM 865 N N . ILE A 1 111 ? -1.702 10.848 8.136 1.00 95.19 111 ILE A N 1
ATOM 866 C CA . ILE A 1 111 ? -1.733 10.586 9.583 1.00 95.19 111 ILE A CA 1
ATOM 867 C C . ILE A 1 111 ? -2.884 9.635 9.921 1.00 95.19 111 ILE A C 1
ATOM 869 O O . ILE A 1 111 ? -2.659 8.633 10.600 1.00 95.19 111 ILE A O 1
ATOM 873 N N . LEU A 1 112 ? -4.096 9.894 9.416 1.00 95.69 112 LEU A N 1
ATOM 874 C CA . LEU A 1 112 ? -5.254 9.033 9.675 1.00 95.69 112 LEU A CA 1
ATOM 875 C C . LEU A 1 112 ? -5.033 7.601 9.160 1.00 95.69 112 LEU A C 1
ATOM 877 O O . LEU A 1 112 ? -5.351 6.638 9.855 1.00 95.69 112 LEU A O 1
ATOM 881 N N . ALA A 1 113 ? -4.440 7.456 7.975 1.00 96.44 113 ALA A N 1
ATOM 882 C CA . ALA A 1 113 ? -4.079 6.167 7.402 1.00 96.44 113 ALA A CA 1
ATOM 883 C C . ALA A 1 113 ? -3.036 5.430 8.244 1.00 96.44 113 ALA A C 1
ATOM 885 O O . ALA A 1 113 ? -3.204 4.242 8.516 1.00 96.44 113 ALA A O 1
ATOM 886 N N . GLY A 1 114 ? -1.990 6.128 8.697 1.00 96.06 114 GLY A N 1
ATOM 887 C CA . GLY A 1 114 ? -0.982 5.563 9.591 1.00 96.06 114 GLY A CA 1
ATOM 888 C C . GLY A 1 114 ? -1.588 5.086 10.913 1.00 96.06 114 GLY A C 1
ATOM 889 O O . GLY A 1 114 ? -1.355 3.949 11.320 1.00 96.06 114 GLY A O 1
ATOM 890 N N . LEU A 1 115 ? -2.424 5.912 11.548 1.00 96.12 115 LEU A N 1
ATOM 891 C CA . LEU A 1 115 ? -3.115 5.562 12.792 1.00 96.12 115 LEU A CA 1
ATOM 892 C C . LEU A 1 115 ? -4.059 4.368 12.606 1.00 96.12 115 LEU A C 1
ATOM 894 O O . LEU A 1 115 ? -4.012 3.426 13.395 1.00 96.12 115 LEU A O 1
ATOM 898 N N . GLY A 1 116 ? -4.874 4.367 11.548 1.00 95.69 116 GLY A N 1
ATOM 899 C CA . GLY A 1 116 ? -5.772 3.257 11.229 1.00 95.69 116 GLY A CA 1
ATOM 900 C C . GLY A 1 116 ? -5.016 1.958 10.945 1.00 95.69 116 GLY A C 1
ATOM 901 O O . GLY A 1 116 ? -5.390 0.895 11.443 1.00 95.69 116 GLY A O 1
ATOM 902 N N . PHE A 1 117 ? -3.906 2.040 10.211 1.00 96.94 117 PHE A N 1
ATOM 903 C CA . PHE A 1 117 ? -3.055 0.895 9.898 1.00 96.94 117 PHE A CA 1
ATOM 904 C C . PHE A 1 117 ? -2.387 0.309 11.149 1.00 96.94 117 PHE A C 1
ATOM 906 O O . PHE A 1 117 ? -2.417 -0.908 11.359 1.00 96.94 117 PHE A O 1
ATOM 913 N N . LEU A 1 118 ? -1.816 1.158 12.009 1.00 96.44 118 LEU A N 1
ATOM 914 C CA . LEU A 1 118 ? -1.210 0.727 13.271 1.00 96.44 118 LEU A CA 1
ATOM 915 C C . LEU A 1 118 ? -2.258 0.159 14.231 1.00 96.44 118 LEU A C 1
ATOM 917 O O . LEU A 1 118 ? -2.011 -0.867 14.866 1.00 96.44 118 LEU A O 1
ATOM 921 N N . TRP A 1 119 ? -3.446 0.764 14.295 1.00 94.81 119 TRP A N 1
ATOM 922 C CA . TRP A 1 119 ? -4.533 0.266 15.133 1.00 94.81 119 TRP A CA 1
ATOM 923 C C . TRP A 1 119 ? -5.044 -1.104 14.671 1.00 94.81 119 TRP A C 1
ATOM 925 O O . TRP A 1 119 ? -5.251 -1.993 15.502 1.00 94.81 119 TRP A O 1
ATOM 935 N N . ALA A 1 120 ? -5.185 -1.319 13.359 1.00 93.75 120 ALA A N 1
ATOM 936 C CA . ALA A 1 120 ? -5.520 -2.631 12.810 1.00 93.75 120 ALA A CA 1
ATOM 937 C C . ALA A 1 120 ? -4.440 -3.669 13.158 1.00 93.75 120 ALA A C 1
ATOM 939 O O . ALA A 1 120 ? -4.765 -4.756 13.632 1.00 93.75 120 ALA A O 1
ATOM 940 N N . GLY A 1 121 ? -3.160 -3.306 13.012 1.00 93.12 121 GLY A N 1
ATOM 941 C CA . GLY A 1 121 ? -2.021 -4.136 13.418 1.00 93.12 121 GLY A CA 1
ATOM 942 C C . GLY A 1 121 ? -2.077 -4.541 14.890 1.00 93.12 121 GLY A C 1
ATOM 943 O O . GLY A 1 121 ? -2.003 -5.726 15.215 1.00 93.12 121 GLY A O 1
ATOM 944 N N . TRP A 1 122 ? -2.300 -3.571 15.778 1.00 93.00 122 TRP A N 1
ATOM 945 C CA . TRP A 1 122 ? -2.462 -3.813 17.211 1.00 93.00 122 TRP A CA 1
ATOM 946 C C . TRP A 1 122 ? -3.624 -4.768 17.512 1.00 93.00 122 TRP A C 1
ATOM 948 O O . TRP A 1 122 ? -3.446 -5.738 18.249 1.00 93.00 122 TRP A O 1
ATOM 958 N N . ARG A 1 123 ? -4.802 -4.560 16.903 1.00 90.06 123 ARG A N 1
ATOM 959 C CA . ARG A 1 123 ? -5.959 -5.460 17.079 1.00 90.06 123 ARG A CA 1
ATOM 960 C C . ARG A 1 123 ? -5.672 -6.885 16.616 1.00 90.06 123 ARG A C 1
ATOM 962 O O . ARG A 1 123 ? -6.133 -7.830 17.255 1.00 90.06 123 ARG A O 1
ATOM 969 N N . MET A 1 124 ? -4.919 -7.058 15.533 1.00 90.56 124 MET A N 1
ATOM 970 C CA . MET A 1 124 ? -4.515 -8.388 15.077 1.00 90.56 124 MET A CA 1
ATOM 971 C C . MET A 1 124 ? -3.591 -9.075 16.083 1.00 90.56 124 MET A C 1
ATOM 973 O O . MET A 1 124 ? -3.816 -10.233 16.415 1.00 90.56 124 MET A O 1
ATOM 977 N N . VAL A 1 125 ? -2.592 -8.369 16.621 1.00 90.69 125 VAL A N 1
ATOM 978 C CA . VAL A 1 125 ? -1.691 -8.939 17.638 1.00 90.69 125 VAL A CA 1
ATOM 979 C C . VAL A 1 125 ? -2.472 -9.327 18.894 1.00 90.69 125 VAL A C 1
ATOM 981 O O . VAL A 1 125 ? -2.343 -10.451 19.375 1.00 90.69 125 VAL A O 1
ATOM 984 N N . VAL A 1 126 ? -3.340 -8.440 19.387 1.00 89.31 126 VAL A N 1
ATOM 985 C CA . VAL A 1 126 ? -4.180 -8.711 20.564 1.00 89.31 126 VAL A CA 1
ATOM 986 C C . VAL A 1 126 ? -5.112 -9.901 20.331 1.00 89.31 126 VAL A C 1
ATOM 988 O O . VAL A 1 126 ? -5.220 -10.757 21.203 1.00 89.31 126 VAL A O 1
ATOM 991 N N . SER A 1 127 ? -5.750 -10.006 19.163 1.00 86.38 127 SER A N 1
ATOM 992 C CA . SER A 1 127 ? -6.640 -11.139 18.864 1.00 86.38 127 SER A CA 1
ATOM 993 C C . SER A 1 127 ? -5.893 -12.469 18.766 1.00 86.38 127 SER A C 1
ATOM 995 O O . SER A 1 127 ? -6.377 -13.471 19.290 1.00 86.38 127 SER A O 1
ATOM 997 N N . VAL A 1 128 ? -4.681 -12.486 18.200 1.00 87.38 128 VAL A N 1
ATOM 998 C CA . VAL A 1 128 ? -3.816 -13.677 18.224 1.00 87.38 128 VAL A CA 1
ATOM 999 C C . VAL A 1 128 ? -3.461 -14.069 19.664 1.00 87.38 128 VAL A C 1
ATOM 1001 O O . VAL A 1 128 ? -3.587 -15.241 20.021 1.00 87.38 128 VAL A O 1
ATOM 1004 N N . LEU A 1 129 ? -3.082 -13.104 20.511 1.00 89.88 129 LEU A N 1
ATOM 1005 C CA . LEU A 1 129 ? -2.756 -13.349 21.924 1.00 89.88 129 LEU A CA 1
ATOM 1006 C C . LEU A 1 129 ? -3.964 -13.861 22.724 1.00 89.88 129 LEU A C 1
ATOM 1008 O O . LEU A 1 129 ? -3.823 -14.759 23.551 1.00 89.88 129 LEU A O 1
ATOM 1012 N N . GLN A 1 130 ? -5.158 -13.337 22.444 1.00 89.06 130 GLN A N 1
ATOM 1013 C CA . GLN A 1 130 ? -6.419 -13.747 23.071 1.00 89.06 130 GLN A CA 1
ATOM 1014 C C . GLN A 1 130 ? -7.027 -15.016 22.447 1.00 89.06 130 GLN A C 1
ATOM 1016 O O . GLN A 1 130 ? -8.109 -15.435 22.854 1.00 89.06 130 GLN A O 1
ATOM 1021 N N . ARG A 1 131 ? -6.350 -15.640 21.469 1.00 83.06 131 ARG A N 1
ATOM 1022 C CA . ARG A 1 131 ? -6.825 -16.814 20.711 1.00 83.06 131 ARG A CA 1
ATOM 1023 C C . ARG A 1 131 ? -8.204 -16.615 20.062 1.00 83.06 131 ARG A C 1
ATOM 1025 O O . ARG A 1 131 ? -8.949 -17.576 19.874 1.00 83.06 131 ARG A O 1
ATOM 1032 N N . THR A 1 132 ? -8.537 -15.383 19.685 1.00 80.81 132 THR A N 1
ATOM 1033 C CA . THR A 1 132 ? -9.744 -15.071 18.912 1.00 80.81 132 THR A CA 1
ATOM 1034 C C . THR A 1 132 ? -9.422 -15.055 17.418 1.00 80.81 132 THR A C 1
ATOM 1036 O O . THR A 1 132 ? -8.317 -14.718 16.998 1.00 80.81 132 THR A O 1
ATOM 1039 N N . ASN A 1 133 ? -10.389 -15.410 16.569 1.00 78.31 133 ASN A N 1
ATOM 1040 C CA . ASN A 1 133 ? -10.190 -15.465 15.112 1.00 78.31 133 ASN A CA 1
ATOM 1041 C C . ASN A 1 133 ? -10.352 -14.101 14.404 1.00 78.31 133 ASN A C 1
ATOM 1043 O O . ASN A 1 133 ? -10.415 -14.047 13.175 1.00 78.31 133 ASN A O 1
ATOM 1047 N N . GLU A 1 134 ? -10.404 -12.988 15.145 1.00 81.06 134 GLU A N 1
ATOM 1048 C CA . GLU A 1 134 ? -10.605 -11.650 14.565 1.00 81.06 134 GLU A CA 1
ATOM 1049 C C . GLU A 1 134 ? -9.432 -11.188 13.687 1.00 81.06 134 GLU A C 1
ATOM 1051 O O . GLU A 1 134 ? -9.646 -10.457 12.719 1.00 81.06 134 GLU A O 1
ATOM 1056 N N . TRP A 1 135 ? -8.205 -11.660 13.953 1.00 80.69 135 TRP A N 1
ATOM 1057 C CA . TRP A 1 135 ? -7.005 -11.268 13.199 1.00 80.69 135 TRP A CA 1
ATOM 1058 C C . TRP A 1 135 ? -7.132 -11.529 11.691 1.00 80.69 135 TRP A C 1
ATOM 1060 O O . TRP A 1 135 ? -6.593 -10.786 10.870 1.00 80.69 135 TRP A O 1
ATOM 1070 N N . GLN A 1 136 ? -7.899 -12.551 11.306 1.00 80.31 136 GLN A N 1
ATOM 1071 C CA . GLN A 1 136 ? -8.077 -12.971 9.916 1.00 80.31 136 GLN A CA 1
ATOM 1072 C C . GLN A 1 136 ? -8.849 -11.962 9.053 1.00 80.31 136 GLN A C 1
ATOM 1074 O O . GLN A 1 136 ? -8.910 -12.137 7.833 1.00 80.31 136 GLN A O 1
ATOM 1079 N N . GLN A 1 137 ? -9.500 -10.960 9.655 1.00 82.25 137 GLN A N 1
ATOM 1080 C CA . GLN A 1 137 ? -10.241 -9.931 8.920 1.00 82.25 137 GLN A CA 1
ATOM 1081 C C . GLN A 1 137 ? -9.293 -8.960 8.206 1.00 82.25 137 GLN A C 1
ATOM 1083 O O . GLN A 1 137 ? -9.501 -8.649 7.035 1.00 82.25 137 GLN A O 1
ATOM 1088 N N . HIS A 1 138 ? -8.221 -8.537 8.881 1.00 87.12 138 HIS A N 1
ATOM 1089 C CA . HIS A 1 138 ? -7.288 -7.525 8.371 1.00 87.12 138 HIS A CA 1
ATOM 1090 C C . HIS A 1 138 ? -5.956 -8.114 7.903 1.00 87.12 138 HIS A C 1
ATOM 1092 O O . HIS A 1 138 ? -5.255 -7.458 7.136 1.00 87.12 138 HIS A O 1
ATOM 1098 N N . ALA A 1 139 ? -5.624 -9.350 8.297 1.00 88.19 139 ALA A N 1
ATOM 1099 C CA . ALA A 1 139 ? -4.305 -9.958 8.091 1.00 88.19 139 ALA A CA 1
ATOM 1100 C C . ALA A 1 139 ? -3.796 -9.916 6.654 1.00 88.19 139 ALA A C 1
ATOM 1102 O O . ALA A 1 139 ? -2.630 -9.604 6.427 1.00 88.19 139 ALA A O 1
ATOM 1103 N N . LEU A 1 140 ? -4.658 -10.214 5.679 1.00 89.06 140 LEU A N 1
ATOM 1104 C CA . LEU A 1 140 ? -4.235 -10.257 4.285 1.00 89.06 140 LEU A CA 1
ATOM 1105 C C . LEU A 1 140 ? -3.867 -8.862 3.768 1.00 89.06 140 LEU A C 1
ATOM 1107 O O . LEU A 1 140 ? -2.769 -8.666 3.251 1.00 89.06 140 LEU A O 1
ATOM 1111 N N . LEU A 1 141 ? -4.777 -7.897 3.925 1.00 91.44 141 LEU A N 1
ATOM 1112 C CA . LEU A 1 141 ? -4.576 -6.537 3.431 1.00 91.44 141 LEU A CA 1
ATOM 1113 C C . LEU A 1 141 ? -3.457 -5.831 4.205 1.00 91.44 141 LEU A C 1
ATOM 1115 O O . LEU A 1 141 ? -2.609 -5.178 3.599 1.00 91.44 141 LEU A O 1
ATOM 1119 N N . TRP A 1 142 ? -3.417 -6.003 5.529 1.00 94.25 142 TRP A N 1
ATOM 1120 C CA . TRP A 1 142 ? -2.388 -5.424 6.388 1.00 94.25 142 TRP A CA 1
ATOM 1121 C C . TRP A 1 142 ? -1.019 -6.031 6.096 1.00 94.25 142 TRP A C 1
ATOM 1123 O O . TRP A 1 142 ? -0.065 -5.295 5.869 1.00 94.25 142 TRP A O 1
ATOM 1133 N N . GLY A 1 143 ? -0.929 -7.364 6.032 1.00 92.31 143 GLY A N 1
ATOM 1134 C CA . GLY A 1 143 ? 0.320 -8.080 5.783 1.00 92.31 143 GLY A CA 1
ATOM 1135 C C . GLY A 1 143 ? 0.896 -7.777 4.405 1.00 92.31 143 GLY A C 1
ATOM 1136 O O . GLY A 1 143 ? 2.092 -7.525 4.286 1.00 92.31 143 GLY A O 1
ATOM 1137 N N . TRP A 1 144 ? 0.048 -7.719 3.373 1.00 92.88 144 TRP A N 1
ATOM 1138 C CA . TRP A 1 144 ? 0.470 -7.287 2.041 1.00 92.88 144 TRP A CA 1
ATOM 1139 C C . TRP A 1 144 ? 0.995 -5.847 2.054 1.00 92.88 144 TRP A C 1
ATOM 1141 O O . TRP A 1 144 ? 2.072 -5.580 1.519 1.00 92.88 144 TRP A O 1
ATOM 1151 N N . THR A 1 145 ? 0.260 -4.943 2.707 1.00 94.88 145 THR A N 1
ATOM 1152 C CA . THR A 1 145 ? 0.612 -3.520 2.788 1.00 94.88 145 THR A CA 1
ATOM 1153 C C . THR A 1 145 ? 1.937 -3.327 3.513 1.00 94.88 145 THR A C 1
ATOM 1155 O O . THR A 1 145 ? 2.825 -2.665 2.981 1.00 94.88 145 THR A O 1
ATOM 1158 N N . ALA A 1 146 ? 2.102 -3.963 4.676 1.00 94.56 146 ALA A N 1
ATOM 1159 C CA . ALA A 1 146 ? 3.335 -3.955 5.453 1.00 94.56 14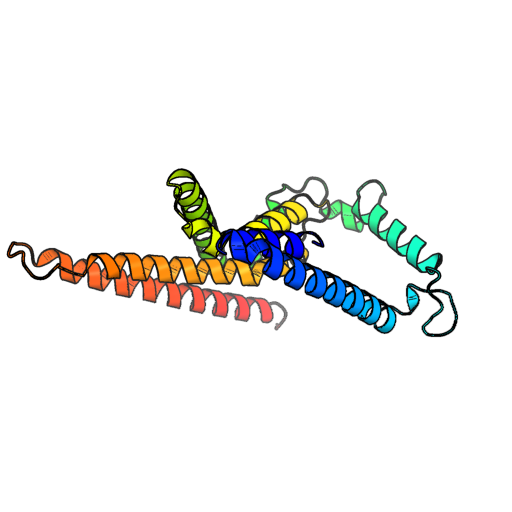6 ALA A CA 1
ATOM 1160 C C . ALA A 1 146 ? 4.505 -4.492 4.623 1.00 94.56 146 ALA A C 1
ATOM 1162 O O . ALA A 1 146 ? 5.503 -3.803 4.439 1.00 94.56 146 ALA A O 1
ATOM 1163 N N . ALA A 1 147 ? 4.364 -5.698 4.065 1.00 92.81 147 ALA A N 1
ATOM 1164 C CA . ALA A 1 147 ? 5.437 -6.356 3.332 1.00 92.81 147 ALA A CA 1
ATOM 1165 C C . ALA A 1 147 ? 5.881 -5.547 2.108 1.00 92.81 147 ALA A C 1
ATOM 1167 O O . ALA A 1 147 ? 7.081 -5.377 1.892 1.00 92.81 147 ALA A O 1
ATOM 1168 N N . TYR A 1 148 ? 4.937 -5.023 1.317 1.00 92.81 148 TYR A N 1
ATOM 1169 C CA . TYR A 1 148 ? 5.278 -4.218 0.147 1.00 92.81 148 TYR A CA 1
ATOM 1170 C C . TYR A 1 148 ? 5.897 -2.878 0.529 1.00 92.81 148 TYR A C 1
ATOM 1172 O O . TYR A 1 148 ? 6.932 -2.510 -0.026 1.00 92.81 148 TYR A O 1
ATOM 1180 N N . PHE A 1 149 ? 5.294 -2.175 1.491 1.00 93.81 149 PHE A N 1
ATOM 1181 C CA . PHE A 1 149 ? 5.791 -0.883 1.947 1.00 93.81 149 PHE A CA 1
ATOM 1182 C C . PHE A 1 149 ? 7.218 -0.999 2.480 1.00 93.81 149 PHE A C 1
ATOM 1184 O O . PHE A 1 149 ? 8.082 -0.201 2.109 1.00 93.81 149 PHE A O 1
ATOM 1191 N N . THR A 1 150 ? 7.476 -2.017 3.302 1.00 93.12 150 THR A N 1
ATOM 1192 C CA . THR A 1 150 ? 8.795 -2.320 3.858 1.00 93.12 150 THR A CA 1
ATOM 1193 C C . THR A 1 150 ? 9.787 -2.691 2.761 1.00 93.12 150 THR A C 1
ATOM 1195 O O . THR A 1 150 ? 10.862 -2.098 2.698 1.00 93.12 150 THR A O 1
ATOM 1198 N N . TRP A 1 151 ? 9.426 -3.601 1.851 1.00 91.06 151 TRP A N 1
ATOM 1199 C CA . TRP A 1 151 ? 10.294 -3.989 0.736 1.00 91.06 151 TRP A CA 1
ATOM 1200 C C . TRP A 1 151 ? 10.700 -2.788 -0.131 1.00 91.06 151 TRP A C 1
ATOM 1202 O O . TRP A 1 151 ? 11.881 -2.616 -0.435 1.00 91.06 151 TRP A O 1
ATOM 1212 N N . GLN A 1 152 ? 9.750 -1.913 -0.471 1.00 91.44 152 GLN A N 1
ATOM 1213 C CA . GLN A 1 152 ? 10.060 -0.714 -1.248 1.00 91.44 152 GLN A CA 1
ATOM 1214 C C . GLN A 1 152 ? 10.837 0.345 -0.465 1.00 91.44 152 GLN A C 1
ATOM 1216 O O . GLN A 1 152 ? 11.673 1.043 -1.030 1.00 91.44 152 GLN A O 1
ATOM 1221 N N . SER A 1 153 ? 10.629 0.437 0.846 1.00 91.19 153 SER A N 1
ATOM 1222 C CA . SER A 1 153 ? 11.384 1.363 1.698 1.00 91.19 153 SER A CA 1
ATOM 1223 C C . SER A 1 153 ? 12.858 0.969 1.846 1.00 91.19 153 SER A C 1
ATOM 1225 O O . SER A 1 153 ? 13.700 1.840 2.050 1.00 91.19 153 SER A O 1
ATOM 1227 N N . PHE A 1 154 ? 13.177 -0.321 1.707 1.00 90.06 154 PHE A N 1
ATOM 1228 C CA . PHE A 1 154 ? 14.552 -0.833 1.681 1.00 90.06 154 PHE A CA 1
ATOM 1229 C C . PHE A 1 154 ? 15.181 -0.868 0.283 1.00 90.06 154 PHE A C 1
ATOM 1231 O O . PHE A 1 154 ? 16.356 -1.203 0.152 1.00 90.06 154 PHE A O 1
ATOM 1238 N N . SER A 1 155 ? 14.425 -0.543 -0.767 1.00 86.81 155 SER A N 1
ATOM 1239 C CA . SER A 1 155 ? 14.967 -0.493 -2.125 1.00 86.81 155 SER A CA 1
ATOM 1240 C C . SER A 1 155 ? 15.892 0.718 -2.291 1.00 86.81 155 SER A C 1
ATOM 1242 O O . SER A 1 155 ? 15.662 1.773 -1.704 1.00 86.81 155 SER A O 1
ATOM 1244 N N . LEU A 1 156 ? 16.931 0.590 -3.121 1.00 84.25 156 LEU A N 1
ATOM 1245 C CA . LEU A 1 156 ? 17.966 1.623 -3.315 1.00 84.25 156 LEU A CA 1
ATOM 1246 C C . LEU A 1 156 ? 17.487 2.844 -4.116 1.00 84.25 156 LEU A C 1
ATOM 1248 O O . LEU A 1 156 ? 18.200 3.831 -4.271 1.00 84.25 156 LEU A O 1
ATOM 1252 N N . ASN A 1 157 ? 16.244 2.804 -4.583 1.00 84.50 157 ASN A N 1
ATOM 1253 C CA . ASN A 1 157 ? 15.539 3.891 -5.242 1.00 84.50 157 ASN A CA 1
ATOM 1254 C C . ASN A 1 157 ? 14.159 4.111 -4.585 1.00 84.50 157 ASN A C 1
ATOM 1256 O O . ASN A 1 157 ? 13.138 3.945 -5.261 1.00 84.50 157 ASN A O 1
ATOM 1260 N N . PRO A 1 158 ? 14.098 4.499 -3.289 1.00 83.81 158 PRO A N 1
ATOM 1261 C CA . PRO A 1 158 ? 12.881 4.542 -2.473 1.00 83.81 158 PRO A CA 1
ATOM 1262 C C . PRO A 1 158 ? 11.997 5.747 -2.837 1.00 83.81 158 PRO A C 1
ATOM 1264 O O . PRO A 1 158 ? 11.719 6.642 -2.038 1.00 83.81 158 PRO A O 1
ATOM 1267 N N . SER A 1 159 ? 11.587 5.809 -4.098 1.00 86.62 159 SER A N 1
ATOM 1268 C CA . SER A 1 159 ? 10.749 6.857 -4.650 1.00 86.62 159 SER A CA 1
ATOM 1269 C C . SER A 1 159 ? 9.290 6.632 -4.264 1.00 86.62 159 SER A C 1
ATOM 1271 O O . SER A 1 159 ? 8.790 5.507 -4.259 1.00 86.62 159 SER A O 1
ATOM 1273 N N . MET A 1 160 ? 8.575 7.726 -3.998 1.00 87.06 160 MET A N 1
ATOM 1274 C CA . MET A 1 160 ? 7.164 7.674 -3.613 1.00 87.06 160 MET A CA 1
ATOM 1275 C C . MET A 1 160 ? 6.297 6.933 -4.643 1.00 87.06 160 MET A C 1
ATOM 1277 O O . MET A 1 160 ? 5.369 6.224 -4.260 1.00 87.06 160 MET A O 1
ATOM 1281 N N . ARG A 1 161 ? 6.625 7.038 -5.940 1.00 89.81 161 ARG A N 1
ATOM 1282 C CA . ARG A 1 161 ? 5.896 6.360 -7.027 1.00 89.81 161 ARG A CA 1
ATOM 1283 C C . ARG A 1 161 ? 5.836 4.843 -6.860 1.00 89.81 161 ARG A C 1
ATOM 1285 O O . ARG A 1 161 ? 4.835 4.234 -7.217 1.00 89.81 161 ARG A O 1
ATOM 1292 N N . TYR A 1 162 ? 6.866 4.217 -6.295 1.00 90.25 162 TYR A N 1
ATOM 1293 C CA . TYR A 1 162 ? 6.854 2.766 -6.127 1.00 90.25 162 TYR A CA 1
ATOM 1294 C C . TYR A 1 162 ? 5.933 2.321 -5.001 1.00 90.25 162 TYR A C 1
ATOM 1296 O O . TYR A 1 162 ? 5.544 1.160 -4.982 1.00 90.25 162 TYR A O 1
ATOM 1304 N N . GLN A 1 163 ? 5.512 3.239 -4.128 1.00 93.44 163 GLN A N 1
ATOM 1305 C CA . GLN A 1 163 ? 4.515 2.973 -3.099 1.00 93.44 163 GLN A CA 1
ATOM 1306 C C . GLN A 1 163 ? 3.072 3.090 -3.594 1.00 93.44 163 GLN A C 1
ATOM 1308 O O . GLN A 1 163 ? 2.177 2.770 -2.820 1.00 93.44 163 GLN A O 1
ATOM 1313 N N . LEU A 1 164 ? 2.815 3.502 -4.845 1.00 92.62 164 LEU A N 1
ATOM 1314 C CA . LEU A 1 164 ? 1.454 3.660 -5.389 1.00 92.62 164 LEU A CA 1
ATOM 1315 C C . LEU A 1 164 ? 0.508 2.485 -5.068 1.00 92.62 164 LEU A C 1
ATOM 1317 O O . LEU A 1 164 ? -0.618 2.749 -4.647 1.00 92.62 164 LEU A O 1
ATOM 1321 N N . PRO A 1 165 ? 0.937 1.208 -5.153 1.00 93.81 165 PRO A N 1
ATOM 1322 C CA . PRO A 1 165 ? 0.072 0.081 -4.806 1.00 93.81 165 PRO A CA 1
ATOM 1323 C C . PRO A 1 165 ? -0.464 0.095 -3.364 1.00 93.81 165 PRO A C 1
ATOM 1325 O O . PRO A 1 165 ? -1.524 -0.468 -3.104 1.00 93.81 165 PRO A O 1
ATOM 1328 N N . VAL A 1 166 ? 0.244 0.716 -2.418 1.00 95.31 166 VAL A N 1
ATOM 1329 C CA . VAL A 1 166 ? -0.123 0.751 -0.991 1.00 95.31 166 VAL A CA 1
ATOM 1330 C C . VAL A 1 166 ? -1.144 1.846 -0.661 1.00 95.31 166 VAL A C 1
ATOM 1332 O O . VAL A 1 166 ? -1.833 1.752 0.355 1.00 95.31 166 VAL A O 1
ATOM 1335 N N . TYR A 1 167 ? -1.326 2.841 -1.534 1.00 94.38 167 TYR A N 1
ATOM 1336 C CA . TYR A 1 167 ? -2.225 3.976 -1.286 1.00 94.38 167 TYR A CA 1
ATOM 1337 C C . TYR A 1 167 ? -3.671 3.545 -1.020 1.00 94.38 167 TYR A C 1
ATOM 1339 O O . TYR A 1 167 ? -4.206 3.931 0.020 1.00 94.38 167 TYR A O 1
ATOM 1347 N N . PRO A 1 168 ? -4.312 2.718 -1.872 1.00 95.12 168 PRO A N 1
ATOM 1348 C CA . PRO A 1 168 ? -5.700 2.324 -1.645 1.00 95.12 168 PRO A CA 1
ATOM 1349 C C . PRO A 1 168 ? -5.873 1.562 -0.331 1.00 95.12 168 PRO A C 1
ATOM 1351 O O . PRO A 1 168 ? -6.826 1.803 0.403 1.00 95.12 168 PRO A O 1
ATOM 1354 N N . ALA A 1 169 ? -4.927 0.680 0.002 1.00 95.56 169 ALA A N 1
ATOM 1355 C CA . ALA A 1 169 ? -4.975 -0.086 1.241 1.00 95.56 169 ALA A CA 1
ATOM 1356 C C . ALA A 1 169 ? -4.870 0.824 2.474 1.00 95.56 169 ALA A C 1
ATOM 1358 O O . ALA A 1 169 ? -5.657 0.688 3.409 1.00 95.56 169 ALA A O 1
ATOM 1359 N N . LEU A 1 170 ? -3.954 1.795 2.459 1.00 96.31 170 LEU A N 1
ATOM 1360 C CA . LEU A 1 170 ? -3.819 2.791 3.523 1.00 96.31 170 LEU A CA 1
ATOM 1361 C C . LEU A 1 170 ? -5.077 3.653 3.685 1.00 96.31 170 LEU A C 1
ATOM 1363 O O . LEU A 1 170 ? -5.502 3.900 4.812 1.00 96.31 170 LEU A O 1
ATOM 1367 N N . VAL A 1 171 ? -5.714 4.054 2.583 1.00 95.69 171 VAL A N 1
ATOM 1368 C CA . VAL A 1 171 ? -6.987 4.794 2.620 1.00 95.69 171 VAL A CA 1
ATOM 1369 C C . VAL A 1 171 ? -8.116 3.931 3.192 1.00 95.69 171 VAL A C 1
ATOM 1371 O O . VAL A 1 171 ? -8.901 4.420 4.004 1.00 95.69 171 VAL A O 1
ATOM 1374 N N . ILE A 1 172 ? -8.168 2.637 2.856 1.00 96.06 172 ILE A N 1
ATOM 1375 C CA . ILE A 1 172 ? -9.112 1.691 3.474 1.00 96.06 172 ILE A CA 1
ATOM 1376 C C . ILE A 1 172 ? -8.883 1.617 4.988 1.00 96.06 172 ILE A C 1
ATOM 1378 O O . ILE A 1 172 ? -9.851 1.648 5.744 1.00 96.06 172 ILE A O 1
ATOM 1382 N N . PHE A 1 173 ? -7.631 1.569 5.454 1.00 96.38 173 PHE A N 1
ATOM 1383 C CA . PHE A 1 173 ? -7.334 1.580 6.889 1.00 96.38 173 PHE A CA 1
ATOM 1384 C C . PHE A 1 173 ? -7.682 2.909 7.566 1.00 96.38 173 PHE A C 1
ATOM 1386 O O . PHE A 1 173 ? -8.155 2.888 8.702 1.00 96.38 173 PHE A O 1
ATOM 1393 N N . ALA A 1 174 ? -7.514 4.043 6.880 1.00 95.56 174 ALA A N 1
ATOM 1394 C CA . ALA A 1 174 ? -7.965 5.347 7.366 1.00 95.56 174 ALA A CA 1
ATOM 1395 C C . ALA A 1 174 ? -9.488 5.356 7.584 1.00 95.56 174 ALA A C 1
ATOM 1397 O O . ALA A 1 174 ? -9.967 5.694 8.668 1.00 95.56 174 ALA A O 1
ATOM 1398 N N . ALA A 1 175 ? -10.244 4.923 6.569 1.00 94.19 175 ALA A N 1
ATOM 1399 C CA . ALA A 1 175 ? -11.700 4.845 6.618 1.00 94.19 175 ALA A CA 1
ATOM 1400 C C . ALA A 1 175 ? -12.178 3.852 7.685 1.00 94.19 175 ALA A C 1
ATOM 1402 O O . ALA A 1 175 ? -13.038 4.180 8.501 1.00 94.19 175 ALA A O 1
ATOM 1403 N N . TRP A 1 176 ? -11.578 2.660 7.727 1.00 94.69 176 TRP A N 1
ATOM 1404 C CA . TRP A 1 176 ? -11.872 1.653 8.742 1.00 94.69 176 TRP A CA 1
ATOM 1405 C C . TRP A 1 176 ? -11.602 2.177 10.153 1.00 94.69 176 TRP A C 1
ATOM 1407 O O . TRP A 1 176 ? -12.439 1.982 11.026 1.00 94.69 176 TRP A O 1
ATOM 1417 N N . GLY A 1 177 ? -10.480 2.866 10.382 1.00 92.75 177 GLY A N 1
ATOM 1418 C CA . GLY A 1 177 ? -10.164 3.457 11.681 1.00 92.75 177 GLY A CA 1
ATOM 1419 C C . GLY A 1 177 ? -11.204 4.496 12.101 1.00 92.75 177 GLY A C 1
ATOM 1420 O O . GLY A 1 177 ? -11.665 4.495 13.238 1.00 92.75 177 GLY A O 1
ATOM 1421 N N . LEU A 1 178 ? -11.660 5.337 11.176 1.00 92.75 178 LEU A N 1
ATOM 1422 C CA . LEU A 1 178 ? -12.701 6.315 11.481 1.00 92.75 178 LEU A CA 1
ATOM 1423 C C . LEU A 1 178 ? -14.043 5.647 11.833 1.00 92.75 178 LEU A C 1
ATOM 1425 O O . LEU A 1 178 ? -14.667 6.000 12.834 1.00 92.75 178 LEU A O 1
ATOM 1429 N N . VAL A 1 179 ? -14.461 4.650 11.048 1.00 91.56 179 VAL A N 1
ATOM 1430 C CA . VAL A 1 179 ? -15.710 3.903 11.277 1.00 91.56 179 VAL A CA 1
ATOM 1431 C C . VAL A 1 179 ? -15.638 3.089 12.568 1.00 91.56 179 VAL A C 1
ATOM 1433 O O . VAL A 1 179 ? -16.556 3.141 13.379 1.00 91.56 179 VAL A O 1
ATOM 1436 N N . ALA A 1 180 ? -14.528 2.399 12.821 1.00 88.62 180 ALA A N 1
ATOM 1437 C CA . ALA A 1 180 ? -14.336 1.627 14.043 1.00 88.62 180 ALA A CA 1
ATOM 1438 C C . ALA A 1 180 ? -14.334 2.524 15.291 1.00 88.62 180 ALA A C 1
ATOM 1440 O O . ALA A 1 180 ? -14.830 2.116 16.343 1.00 88.62 180 ALA A O 1
ATOM 1441 N N . LEU A 1 181 ? -13.803 3.749 15.191 1.00 89.25 181 LEU A N 1
ATOM 1442 C CA . LEU A 1 181 ? -13.884 4.733 16.267 1.00 89.25 181 LEU A CA 1
ATOM 1443 C C . LEU A 1 181 ? -15.333 5.186 16.487 1.00 89.25 181 LEU A C 1
ATOM 1445 O O . LEU A 1 181 ? -15.805 5.174 17.624 1.00 89.25 181 LEU A O 1
ATOM 1449 N N . TYR A 1 182 ? -16.055 5.512 15.412 1.00 88.94 182 TYR A N 1
ATOM 1450 C CA . TYR A 1 182 ? -17.474 5.870 15.465 1.00 88.94 182 TYR A CA 1
ATOM 1451 C C . TYR A 1 182 ? -18.326 4.767 16.118 1.00 88.94 182 TYR A C 1
ATOM 1453 O O . TYR A 1 182 ? -19.093 5.033 17.048 1.00 88.94 182 TYR A O 1
ATOM 1461 N N . ASP A 1 183 ? -18.139 3.514 15.700 1.00 86.50 183 ASP A N 1
ATOM 1462 C CA . ASP A 1 183 ? -18.863 2.358 16.233 1.00 86.50 183 ASP A CA 1
ATOM 1463 C C . ASP A 1 183 ? -18.502 2.058 17.690 1.00 86.50 183 ASP A C 1
ATOM 1465 O O . ASP A 1 183 ? -19.356 1.616 18.460 1.00 86.50 183 ASP A O 1
ATOM 1469 N N . ARG A 1 184 ? -17.264 2.326 18.119 1.00 84.38 184 ARG A N 1
ATOM 1470 C CA . ARG A 1 184 ? -16.863 2.175 19.526 1.00 84.38 184 ARG A CA 1
ATOM 1471 C C . ARG A 1 184 ? -17.551 3.204 20.423 1.00 84.38 184 ARG A C 1
ATOM 1473 O O . ARG A 1 184 ? -18.002 2.846 21.507 1.00 84.38 184 ARG A O 1
ATOM 1480 N N . VAL A 1 185 ? -17.700 4.446 19.954 1.00 83.69 185 VAL A N 1
ATOM 1481 C CA . VAL A 1 185 ? -18.493 5.475 20.654 1.00 83.69 185 VAL A CA 1
ATOM 1482 C C . VAL A 1 185 ? -19.984 5.101 20.668 1.00 83.69 185 VAL A C 1
ATOM 1484 O O . VAL A 1 185 ? -20.679 5.365 21.648 1.00 83.69 185 VAL A O 1
ATOM 1487 N N . ARG A 1 186 ? -20.484 4.440 19.613 1.00 76.94 186 ARG A N 1
ATOM 1488 C CA . ARG A 1 186 ? -21.883 3.989 19.507 1.00 76.94 186 ARG A CA 1
ATOM 1489 C C . ARG A 1 186 ? -22.207 2.761 20.370 1.00 76.94 186 ARG A C 1
ATOM 1491 O O . ARG A 1 186 ? -23.222 2.767 21.054 1.00 76.94 186 ARG A O 1
ATOM 1498 N N . SER A 1 187 ? -21.396 1.707 20.333 1.00 61.91 187 SER A N 1
ATOM 1499 C CA . SER A 1 187 ? -21.684 0.388 20.938 1.00 61.91 187 SER A CA 1
ATOM 1500 C C . SER A 1 187 ? -21.685 0.378 22.467 1.00 61.91 187 SER A C 1
ATOM 1502 O O . SER A 1 187 ? -22.385 -0.431 23.065 1.00 61.91 187 SER A O 1
ATOM 1504 N N . GLN A 1 188 ? -21.028 1.339 23.115 1.00 56.25 188 GLN A N 1
ATOM 1505 C CA . GLN A 1 188 ? -21.177 1.585 24.557 1.00 56.25 188 GLN A CA 1
ATOM 1506 C C . GLN A 1 188 ? -22.545 2.206 24.939 1.00 56.25 188 GLN A C 1
ATOM 1508 O O . GLN A 1 188 ? -22.730 2.627 26.079 1.00 56.25 188 GLN A O 1
ATOM 1513 N N . SER A 1 189 ? -23.500 2.291 23.999 1.00 43.53 189 SER A N 1
ATOM 1514 C CA . SER A 1 189 ? -24.811 2.946 24.165 1.00 43.53 189 SER A CA 1
ATOM 1515 C C . SER A 1 189 ? -26.015 1.991 24.224 1.00 43.53 189 SER A C 1
ATOM 1517 O O . SER A 1 189 ? -27.140 2.469 24.116 1.00 43.53 189 SER A O 1
ATOM 1519 N N . PHE A 1 190 ? -25.832 0.675 24.394 1.00 34.12 190 PHE A N 1
ATOM 1520 C CA . PHE A 1 190 ? -26.953 -0.237 24.673 1.00 34.12 190 PHE A CA 1
ATOM 1521 C C . PHE A 1 190 ? -27.029 -0.558 26.173 1.00 34.12 190 PHE A C 1
ATOM 1523 O O . PHE A 1 190 ? -26.257 -1.391 26.645 1.00 34.12 190 PHE A O 1
ATOM 1530 N N . PRO A 1 191 ? -27.942 0.071 26.936 1.00 39.00 191 PRO A N 1
ATOM 1531 C CA . PRO A 1 191 ? -28.331 -0.457 28.230 1.00 39.00 191 PRO A CA 1
ATOM 1532 C C . PRO A 1 191 ? -29.141 -1.731 27.983 1.00 39.00 191 PRO A C 1
ATOM 1534 O O . PRO A 1 191 ? -30.184 -1.710 27.325 1.00 39.00 191 PRO A O 1
ATOM 1537 N N . THR A 1 192 ? -28.640 -2.855 28.484 1.00 34.44 192 THR A N 1
ATOM 1538 C CA . THR A 1 192 ? -29.417 -4.082 28.635 1.00 34.44 192 THR A CA 1
ATOM 1539 C C . THR A 1 192 ? -30.681 -3.735 29.423 1.00 34.44 192 THR A C 1
ATOM 1541 O O . THR A 1 192 ? -30.606 -3.109 30.480 1.00 34.44 192 THR A O 1
ATOM 1544 N N . PHE A 1 193 ? -31.847 -4.080 28.877 1.00 36.59 193 PHE A N 1
ATOM 1545 C CA . PHE A 1 193 ? -33.153 -3.866 29.501 1.00 36.59 193 PHE A CA 1
ATOM 1546 C C . PHE A 1 193 ? -33.140 -4.446 30.929 1.00 36.59 193 PHE A C 1
ATOM 1548 O O . PHE A 1 193 ? -33.122 -5.664 31.089 1.00 36.59 193 PHE A O 1
ATOM 1555 N N . GLY A 1 194 ? -33.113 -3.593 31.959 1.00 42.19 194 GLY A N 1
ATOM 1556 C CA . GLY A 1 194 ? -33.228 -4.041 33.352 1.00 42.19 194 GLY A CA 1
ATOM 1557 C C . GLY A 1 194 ? -32.638 -3.130 34.431 1.00 42.19 194 GLY A C 1
ATOM 1558 O O . GLY A 1 194 ? -33.191 -3.091 35.526 1.00 42.19 194 GLY A O 1
ATOM 1559 N N . GLU A 1 195 ? -31.585 -2.354 34.166 1.00 35.19 195 GLU A N 1
ATOM 1560 C CA . GLU A 1 195 ? -30.951 -1.552 35.228 1.00 35.19 195 GLU A CA 1
ATOM 1561 C C . GLU A 1 195 ? -31.409 -0.089 35.236 1.00 35.19 195 GLU A C 1
ATOM 1563 O O . GLU A 1 195 ? -30.997 0.747 34.431 1.00 35.19 195 GLU A O 1
ATOM 1568 N N . LYS A 1 196 ? -32.258 0.237 36.216 1.00 52.50 196 LYS A N 1
ATOM 1569 C CA . LYS A 1 196 ? -32.393 1.600 36.733 1.00 52.50 196 LYS A CA 1
ATOM 1570 C C . LYS A 1 196 ? -31.130 1.929 37.530 1.00 52.50 196 LYS A C 1
ATOM 1572 O O . LYS A 1 196 ? -30.958 1.350 38.598 1.00 52.50 196 LYS A O 1
ATOM 1577 N N . SER A 1 197 ? -30.319 2.889 37.081 1.00 42.34 197 SER A N 1
ATOM 1578 C CA . SER A 1 197 ? -29.825 3.994 37.930 1.00 42.34 197 SER A CA 1
ATO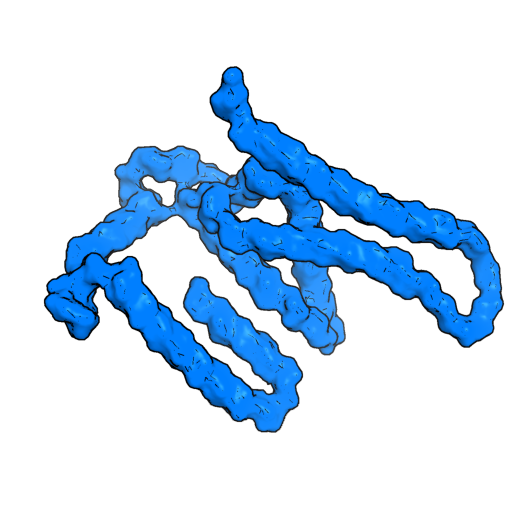M 1579 C C . SER A 1 197 ? -28.866 4.955 37.216 1.00 42.34 197 SER A C 1
ATOM 1581 O O . SER A 1 197 ? -27.895 4.548 36.596 1.00 42.34 197 SER A O 1
ATOM 1583 N N . ALA A 1 198 ? -29.160 6.242 37.433 1.00 41.25 198 ALA A N 1
ATOM 1584 C CA . ALA A 1 198 ? -28.248 7.375 37.615 1.00 41.25 198 ALA A CA 1
ATOM 1585 C C . ALA A 1 198 ? -27.309 7.824 36.469 1.00 41.25 198 ALA A C 1
ATOM 1587 O O . ALA A 1 198 ? -26.319 7.181 36.142 1.00 41.25 198 ALA A O 1
ATOM 1588 N N . GLY A 1 199 ? -27.555 9.052 35.982 1.00 40.78 199 GLY A N 1
ATOM 1589 C CA . GLY A 1 199 ? -26.531 9.914 35.372 1.00 40.78 199 GLY A CA 1
ATOM 1590 C C . GLY A 1 199 ? -26.785 10.322 33.918 1.00 40.78 199 GLY A C 1
ATOM 1591 O O . GLY A 1 199 ? -26.143 9.818 32.999 1.00 40.78 199 GLY A O 1
ATOM 1592 N N . SER A 1 200 ? -27.668 11.299 33.695 1.00 44.62 200 SER A N 1
ATOM 1593 C CA . SER A 1 200 ? -27.961 11.897 32.379 1.00 44.62 200 SER A CA 1
ATOM 1594 C C . SER A 1 200 ? -26.835 12.770 31.793 1.00 44.62 200 SER A C 1
ATOM 1596 O O . SER A 1 200 ? -27.001 13.332 30.713 1.00 44.62 200 SER A O 1
ATOM 1598 N N . GLU A 1 201 ? -25.672 12.870 32.441 1.00 46.88 201 GLU A N 1
ATOM 1599 C CA . GLU A 1 201 ? -24.530 13.672 31.965 1.00 46.88 201 GLU A CA 1
ATOM 1600 C C . GLU A 1 201 ? -23.707 12.970 30.864 1.00 46.88 201 GLU A C 1
ATOM 1602 O O . GLU A 1 201 ? -23.016 13.616 30.076 1.00 46.88 201 GLU A O 1
ATOM 1607 N N . GLY A 1 202 ? -23.834 11.644 30.723 1.00 49.25 202 GLY A N 1
ATOM 1608 C CA . GLY A 1 202 ? -23.086 10.859 29.731 1.00 49.25 202 GLY A CA 1
ATOM 1609 C C . GLY A 1 202 ? -23.630 10.907 28.295 1.00 49.25 202 GLY A C 1
ATOM 1610 O O . GLY A 1 202 ? -22.928 10.499 27.372 1.00 49.25 202 GLY A O 1
ATOM 1611 N N . SER A 1 203 ? -24.857 11.389 28.069 1.00 55.16 203 SER A N 1
ATOM 1612 C CA . SER A 1 203 ? -25.515 11.322 26.749 1.00 55.16 203 SER A CA 1
ATOM 1613 C C . SER A 1 203 ? -25.044 12.425 25.784 1.00 55.16 203 SER A C 1
ATOM 1615 O O . SER A 1 203 ? -24.698 12.141 24.634 1.00 55.16 203 SER A O 1
ATOM 1617 N N . SER A 1 204 ? -24.928 13.669 26.272 1.00 60.34 204 SER A N 1
ATOM 1618 C CA . SER A 1 204 ? -24.558 14.842 25.457 1.00 60.34 204 SER A CA 1
ATOM 1619 C C . SER A 1 204 ? -23.094 14.803 24.986 1.00 60.34 204 SER A C 1
ATOM 1621 O O . SER A 1 204 ? -22.798 14.994 23.804 1.00 60.34 204 SER A O 1
ATOM 1623 N N . SER A 1 205 ? -22.169 14.425 25.877 1.00 65.50 205 SER A N 1
ATOM 1624 C CA . SER A 1 205 ? -20.743 14.260 25.548 1.00 65.50 205 SER A CA 1
ATOM 1625 C C . SER A 1 205 ? -20.509 13.166 24.488 1.00 65.50 205 SER A C 1
ATOM 1627 O O . SER A 1 205 ? -19.678 13.314 23.590 1.00 65.50 205 SER A O 1
ATOM 1629 N N . ARG A 1 206 ? -21.321 12.098 24.491 1.00 70.31 206 ARG A N 1
ATOM 1630 C CA . ARG A 1 206 ? -21.241 11.006 23.502 1.00 70.31 206 ARG A CA 1
ATOM 1631 C C . ARG A 1 206 ? -21.896 11.354 22.161 1.00 70.31 206 ARG A C 1
ATOM 1633 O O . ARG A 1 206 ? -21.467 10.841 21.127 1.00 70.31 206 ARG A O 1
ATOM 1640 N N . SER A 1 207 ? -22.914 12.221 22.117 1.00 74.44 207 SER A N 1
ATOM 1641 C CA . SER A 1 207 ? -23.363 12.826 20.846 1.00 74.44 207 SER A CA 1
ATOM 1642 C C . SER A 1 207 ? -22.321 13.773 20.263 1.00 74.44 207 SER A C 1
ATOM 1644 O O . SER A 1 207 ? -22.072 13.709 19.061 1.00 74.44 207 SER A O 1
ATOM 1646 N N . LEU A 1 208 ? -21.654 14.571 21.102 1.00 81.94 208 LEU A N 1
ATOM 1647 C CA . LEU A 1 208 ? -20.572 15.452 20.663 1.00 81.94 208 LEU A CA 1
ATOM 1648 C C . LEU A 1 208 ? -19.393 14.650 20.104 1.00 81.94 208 LEU A C 1
ATOM 1650 O O . LEU A 1 208 ? -18.945 14.939 19.001 1.00 81.94 208 LEU A O 1
ATOM 1654 N N . ALA A 1 209 ? -18.959 13.581 20.778 1.00 83.81 209 ALA A N 1
ATOM 1655 C CA . ALA A 1 209 ? -17.904 12.701 20.272 1.00 83.81 209 ALA A CA 1
ATOM 1656 C C . ALA A 1 209 ? -18.241 12.093 18.896 1.00 83.81 209 ALA A C 1
ATOM 1658 O O . ALA A 1 209 ? -17.379 12.025 18.022 1.00 83.81 209 ALA A O 1
ATOM 1659 N N . ARG A 1 210 ? -19.503 11.705 18.660 1.00 83.88 210 ARG A N 1
ATOM 1660 C CA . ARG A 1 210 ? -19.956 11.208 17.346 1.00 83.88 210 ARG A CA 1
ATOM 1661 C C . ARG A 1 210 ? -19.864 12.279 16.265 1.00 83.88 210 ARG A C 1
ATOM 1663 O O . ARG A 1 210 ? -19.338 12.008 15.187 1.00 83.88 210 ARG A O 1
ATOM 1670 N N . VAL A 1 211 ? -20.360 13.481 16.559 1.00 86.69 211 VAL A N 1
ATOM 1671 C CA . VAL A 1 211 ? -20.287 14.623 15.639 1.00 86.69 211 VAL A CA 1
ATOM 1672 C C . VAL A 1 211 ? -18.829 14.966 15.346 1.00 86.69 211 VAL A C 1
ATOM 1674 O O . VAL A 1 211 ? -18.479 15.140 14.186 1.00 86.69 211 VAL A O 1
ATOM 1677 N N . LEU A 1 212 ? -17.956 14.957 16.356 1.00 89.69 212 LEU A N 1
ATOM 1678 C CA . LEU A 1 212 ? -16.524 15.201 16.191 1.00 89.69 212 LEU A CA 1
ATOM 1679 C C . LEU A 1 212 ? -15.857 14.174 15.270 1.00 89.69 212 LEU A C 1
ATOM 1681 O O . LEU A 1 212 ? -15.099 14.574 14.395 1.00 89.69 212 LEU A O 1
ATOM 1685 N N . VAL A 1 213 ? -16.155 12.876 15.397 1.00 89.56 213 VAL A N 1
ATOM 1686 C CA . VAL A 1 213 ? -15.591 11.850 14.494 1.00 89.56 213 VAL A CA 1
ATOM 1687 C C . VAL A 1 213 ? -16.025 12.087 13.044 1.00 89.56 213 VAL A C 1
ATOM 1689 O O . VAL A 1 213 ? -15.199 12.021 12.134 1.00 89.56 213 VAL A O 1
ATOM 1692 N N . VAL A 1 214 ? -17.300 12.417 12.818 1.00 89.94 214 VAL A N 1
ATOM 1693 C CA . VAL A 1 214 ? -17.800 12.742 11.472 1.00 89.94 214 VAL A CA 1
ATOM 1694 C C . VAL A 1 214 ? -17.146 14.018 10.939 1.00 89.94 214 VAL A C 1
ATOM 1696 O O . VAL A 1 214 ? -16.677 14.027 9.803 1.00 89.94 214 VAL A O 1
ATOM 1699 N N . LEU A 1 215 ? -17.049 15.068 11.761 1.00 92.38 215 LEU A N 1
ATOM 1700 C CA . LEU A 1 215 ? -16.391 16.324 11.399 1.00 92.38 215 LEU A CA 1
ATOM 1701 C C . LEU A 1 215 ? -14.918 16.112 11.051 1.00 92.38 215 LEU A C 1
ATOM 1703 O O . LEU A 1 215 ? -14.454 16.670 10.062 1.00 92.38 215 LEU A O 1
ATOM 1707 N N . VAL A 1 216 ? -14.198 15.273 11.800 1.00 92.75 216 VAL A N 1
ATOM 1708 C CA . VAL A 1 216 ? -12.814 14.896 11.482 1.00 92.75 216 VAL A CA 1
ATOM 1709 C C . VAL A 1 216 ? -12.751 14.195 10.127 1.00 92.75 216 VAL A C 1
ATOM 1711 O O . VAL A 1 216 ? -11.914 14.554 9.305 1.00 92.75 216 VAL A O 1
ATOM 1714 N N . GLY A 1 217 ? -13.650 13.246 9.851 1.00 91.06 217 GLY A N 1
ATOM 1715 C CA . GLY A 1 217 ? -13.715 12.579 8.547 1.00 91.06 217 GLY A CA 1
ATOM 1716 C C . GLY A 1 217 ? -13.943 13.548 7.389 1.00 91.06 217 GLY A C 1
ATOM 1717 O O . GLY A 1 217 ? -13.203 13.529 6.406 1.00 91.06 217 GLY A O 1
ATOM 1718 N N . VAL A 1 218 ? -14.934 14.431 7.529 1.00 93.38 218 VAL A N 1
ATOM 1719 C CA . VAL A 1 218 ? -15.256 15.459 6.529 1.00 93.38 218 VAL A CA 1
ATOM 1720 C C . VAL A 1 218 ? -14.087 16.426 6.347 1.00 93.38 218 VAL A C 1
ATOM 1722 O O . VAL A 1 218 ? -13.711 16.713 5.213 1.00 93.38 218 VAL A O 1
ATOM 1725 N N . ALA A 1 219 ? -13.464 16.882 7.435 1.00 93.88 219 ALA A N 1
ATOM 1726 C CA . ALA A 1 219 ? -12.312 17.776 7.386 1.00 93.88 219 ALA A CA 1
ATOM 1727 C C . ALA A 1 219 ? -11.104 17.123 6.700 1.00 93.88 219 ALA A C 1
ATOM 1729 O O . ALA A 1 219 ? -10.447 17.765 5.883 1.00 93.88 219 ALA A O 1
ATOM 1730 N N . VAL A 1 220 ? -10.829 15.843 6.976 1.00 94.00 220 VAL A N 1
ATOM 1731 C CA . VAL A 1 220 ? -9.746 15.091 6.321 1.00 94.00 220 VAL A CA 1
ATOM 1732 C C . VAL A 1 220 ? -10.001 14.957 4.820 1.00 94.00 220 VAL A C 1
ATOM 1734 O O . VAL A 1 220 ? -9.079 15.177 4.035 1.00 94.00 220 VAL A O 1
ATOM 1737 N N . LEU A 1 221 ? -11.235 14.652 4.406 1.00 92.94 221 LEU A N 1
ATOM 1738 C CA . LEU A 1 221 ? -11.599 14.578 2.988 1.00 92.94 221 LEU A CA 1
ATOM 1739 C C . LEU A 1 221 ? -11.495 15.942 2.300 1.00 92.94 221 LEU A C 1
ATOM 1741 O O . LEU A 1 221 ? -10.887 16.038 1.236 1.00 92.94 221 LEU A O 1
ATOM 1745 N N . ALA A 1 222 ? -12.025 16.998 2.920 1.00 93.94 222 ALA A N 1
ATOM 1746 C CA . ALA A 1 222 ? -11.947 18.355 2.389 1.00 93.94 222 ALA A CA 1
ATOM 1747 C C . ALA A 1 222 ? -10.490 18.814 2.235 1.00 93.94 222 ALA A C 1
ATOM 1749 O O . ALA A 1 222 ? -10.115 19.349 1.193 1.00 93.94 222 ALA A O 1
ATOM 1750 N N . ALA A 1 223 ? -9.644 18.544 3.232 1.00 92.88 223 ALA A N 1
ATOM 1751 C CA . ALA A 1 223 ? -8.226 18.870 3.172 1.00 92.88 223 ALA A CA 1
ATOM 1752 C C . ALA A 1 223 ? -7.481 18.048 2.107 1.00 92.88 223 ALA A C 1
ATOM 1754 O O . ALA A 1 223 ? -6.634 18.595 1.406 1.00 92.88 223 ALA A O 1
ATOM 1755 N N . ALA A 1 224 ? -7.811 16.763 1.939 1.00 91.19 224 ALA A N 1
ATOM 1756 C CA . ALA A 1 224 ? -7.242 15.933 0.877 1.00 91.19 224 ALA A CA 1
ATOM 1757 C C . ALA A 1 224 ? -7.657 16.429 -0.520 1.00 91.19 224 ALA A C 1
ATOM 1759 O O . ALA A 1 224 ? -6.820 16.497 -1.418 1.00 91.19 224 ALA A O 1
ATOM 1760 N N . MET A 1 225 ? -8.918 16.836 -0.696 1.00 92.00 225 MET A N 1
ATOM 1761 C CA . MET A 1 225 ? -9.401 17.438 -1.944 1.00 92.00 225 MET A CA 1
ATOM 1762 C C . MET A 1 225 ? -8.721 18.779 -2.231 1.00 92.00 225 MET A C 1
ATOM 1764 O O . MET A 1 225 ? -8.280 19.005 -3.355 1.00 92.00 225 MET A O 1
ATOM 1768 N N . ALA A 1 226 ? -8.586 19.646 -1.224 1.00 92.25 226 ALA A N 1
ATOM 1769 C CA . ALA A 1 226 ? -7.887 20.922 -1.358 1.00 92.25 226 ALA A CA 1
ATOM 1770 C C . ALA A 1 226 ? -6.405 20.721 -1.708 1.00 92.25 226 ALA A C 1
ATOM 1772 O O . ALA A 1 226 ? -5.879 21.405 -2.585 1.00 92.25 226 ALA A O 1
ATOM 1773 N N . TYR A 1 227 ? -5.750 19.745 -1.070 1.00 89.88 227 TYR A N 1
ATOM 1774 C CA . TYR A 1 227 ? -4.375 19.366 -1.377 1.00 89.88 227 TYR A CA 1
ATOM 1775 C C . TYR A 1 227 ? -4.234 18.880 -2.822 1.00 89.88 227 TYR A C 1
ATOM 1777 O O . TYR A 1 227 ? -3.389 19.387 -3.555 1.00 89.88 227 TYR A O 1
ATOM 1785 N N . ALA A 1 228 ? -5.090 17.950 -3.255 1.00 88.62 228 ALA A N 1
ATOM 1786 C CA . ALA A 1 228 ? -5.080 17.436 -4.621 1.00 88.62 228 ALA A CA 1
ATOM 1787 C C . ALA A 1 228 ? -5.316 18.553 -5.648 1.00 88.62 228 ALA A C 1
ATOM 1789 O O . ALA A 1 228 ? -4.579 18.656 -6.627 1.00 88.62 228 ALA A O 1
ATOM 1790 N N . PHE A 1 229 ? -6.289 19.430 -5.391 1.00 91.12 229 PHE A N 1
ATOM 1791 C CA . PHE A 1 229 ? -6.579 20.578 -6.245 1.00 91.12 229 PHE A CA 1
ATOM 1792 C C . PHE A 1 229 ? -5.369 21.514 -6.367 1.00 91.12 229 PHE A C 1
ATOM 1794 O O . PHE A 1 229 ? -4.934 21.811 -7.480 1.00 91.12 229 PHE A O 1
ATOM 1801 N N . GLY A 1 230 ? -4.776 21.921 -5.239 1.00 89.75 230 GLY A N 1
ATOM 1802 C CA . GLY A 1 230 ? -3.590 22.779 -5.233 1.00 89.75 230 GLY A CA 1
ATOM 1803 C C . GLY A 1 230 ? -2.394 22.133 -5.933 1.00 89.75 230 GLY A C 1
ATOM 1804 O O . GLY A 1 230 ? -1.717 22.781 -6.727 1.00 89.75 230 GLY A O 1
ATOM 1805 N N . PHE A 1 231 ? -2.173 20.836 -5.706 1.00 85.69 231 PHE A N 1
ATOM 1806 C CA . PHE A 1 231 ? -1.081 20.094 -6.330 1.00 85.69 231 PHE A CA 1
ATOM 1807 C C . PHE A 1 231 ? -1.220 20.026 -7.858 1.00 85.69 231 PHE A C 1
ATOM 1809 O O . PHE A 1 231 ? -0.240 20.236 -8.569 1.00 85.69 231 PHE A O 1
ATOM 1816 N N . THR A 1 232 ? -2.431 19.795 -8.381 1.00 87.69 232 THR A N 1
ATOM 1817 C CA . THR A 1 232 ? -2.661 19.746 -9.840 1.00 87.69 232 THR A CA 1
ATOM 1818 C C . THR A 1 232 ? -2.440 21.081 -10.546 1.00 87.69 232 THR A C 1
ATOM 1820 O O . THR A 1 232 ? -2.146 21.083 -11.736 1.00 87.69 232 THR A O 1
ATOM 1823 N N . ARG A 1 233 ? -2.525 22.201 -9.820 1.00 89.56 233 ARG A N 1
ATOM 1824 C CA . ARG A 1 233 ? -2.369 23.554 -10.370 1.00 89.56 233 ARG A CA 1
ATOM 1825 C C . ARG A 1 233 ? -1.001 24.178 -10.126 1.00 89.56 233 ARG A C 1
ATOM 1827 O O . ARG A 1 233 ? -0.810 25.352 -10.408 1.00 89.56 233 ARG A O 1
ATOM 1834 N N . ILE A 1 234 ? -0.023 23.419 -9.633 1.00 86.44 234 ILE A N 1
ATOM 1835 C CA . ILE A 1 234 ? 1.305 23.966 -9.308 1.00 86.44 234 ILE A CA 1
ATOM 1836 C C . ILE A 1 234 ? 2.055 24.530 -10.533 1.00 86.44 234 ILE A C 1
ATOM 1838 O O . ILE A 1 234 ? 2.995 25.309 -10.382 1.00 86.44 234 I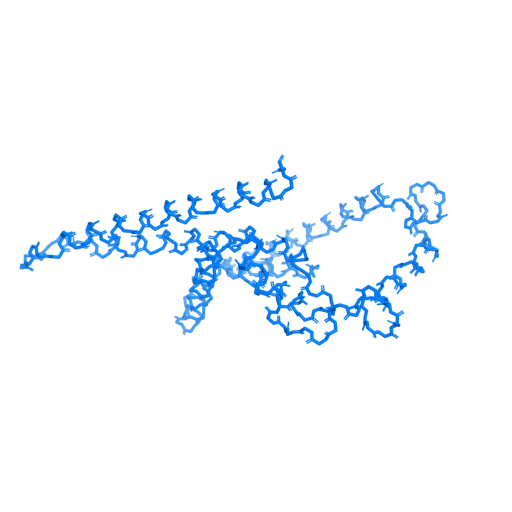LE A O 1
ATOM 1842 N N . TYR A 1 235 ? 1.638 24.140 -11.741 1.00 85.06 235 TYR A N 1
ATOM 1843 C CA . TYR A 1 235 ? 2.197 24.604 -13.010 1.00 85.06 235 TYR A CA 1
ATOM 1844 C C . TYR A 1 235 ? 1.272 25.547 -13.786 1.00 85.06 235 TYR A C 1
ATOM 1846 O O . TYR A 1 235 ? 1.707 26.098 -14.798 1.00 85.06 235 TYR A O 1
ATOM 1854 N N . ASP A 1 236 ? 0.046 25.764 -13.307 1.00 82.00 236 ASP A N 1
ATOM 1855 C CA . ASP A 1 236 ? -0.862 26.754 -13.879 1.00 82.00 236 ASP A CA 1
ATOM 1856 C C . ASP A 1 236 ? -0.448 28.121 -13.321 1.00 82.00 236 ASP A C 1
ATOM 1858 O O . ASP A 1 236 ? -0.725 28.451 -12.166 1.00 82.00 236 ASP A O 1
ATOM 1862 N N . ARG A 1 237 ? 0.314 28.865 -14.125 1.00 63.59 237 ARG A N 1
ATOM 1863 C CA . ARG A 1 237 ? 0.729 30.244 -13.843 1.00 63.59 237 ARG A CA 1
ATOM 1864 C C . ARG A 1 237 ? -0.316 31.241 -14.314 1.00 63.59 237 ARG A C 1
ATOM 1866 O O . ARG A 1 237 ? -0.862 31.025 -15.417 1.00 63.59 237 ARG A O 1
#

pLDDT: mean 85.57, std 13.22, range [34.12, 96.94]